Protein AF-A0A953G210-F1 (afdb_monomer_lite)

Foldseek 3Di:
DKKWKDFPPDPDIDIDDDPDLEDEDDDAPTDIDIDDDDDDHRDYDYDNPCQPPPQARLDDLVVFVVQVVVLQVVQPDDDPVCVLVPVVSCPDPPAQANVQVVQAAADSNDKFQDDPDPPLPQRHWDADPLSWTWGWMWGHDDQWATFIKTWGGSPPHIHIDGQPWQGQDQPVRRYTPRPPPVSSLVSCCVRVVVQCPPPDSVPDRCNPSGHRPSVRSSVSVVVVSD

Radius of gyration: 23.27 Å; chains: 1; bounding box: 40×36×81 Å

pLDDT: mean 74.54, std 19.15, range [32.44, 95.94]

Structure (mmCIF, N/CA/C/O backbone):
data_AF-A0A953G210-F1
#
_entry.id   AF-A0A953G210-F1
#
loop_
_atom_site.group_PDB
_atom_site.id
_atom_site.type_symbol
_atom_site.label_atom_id
_atom_site.label_alt_id
_atom_site.label_comp_id
_atom_site.label_asym_id
_atom_site.label_entity_id
_atom_site.label_seq_id
_atom_site.pdbx_PDB_ins_code
_atom_site.Cartn_x
_atom_site.Cartn_y
_atom_site.Cartn_z
_atom_site.occupancy
_atom_site.B_iso_or_equiv
_atom_site.auth_seq_id
_atom_site.auth_comp_id
_atom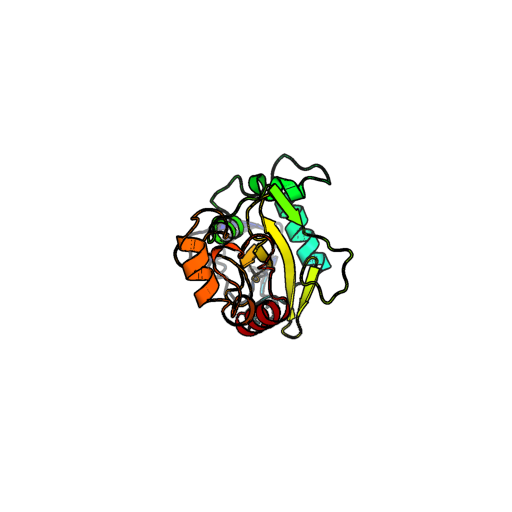_site.auth_asym_id
_atom_site.auth_atom_id
_atom_site.pdbx_PDB_model_num
ATOM 1 N N . MET A 1 1 ? -13.131 1.866 48.397 1.00 65.00 1 MET A N 1
ATOM 2 C CA . MET A 1 1 ? -12.740 0.435 48.369 1.00 65.00 1 MET A CA 1
ATOM 3 C C . MET A 1 1 ? -11.597 0.255 47.377 1.00 65.00 1 MET A C 1
ATOM 5 O O . MET A 1 1 ? -11.614 0.934 46.358 1.00 65.00 1 MET A O 1
ATOM 9 N N . ARG A 1 2 ? -10.594 -0.587 47.655 1.00 54.66 2 ARG A N 1
ATOM 10 C CA . ARG A 1 2 ? -9.432 -0.763 46.766 1.00 54.66 2 ARG A CA 1
ATOM 11 C C . ARG A 1 2 ? -9.421 -2.175 46.193 1.00 54.66 2 ARG A C 1
ATOM 13 O O . ARG A 1 2 ? -9.486 -3.137 46.949 1.00 54.66 2 ARG A O 1
ATOM 20 N N . VAL A 1 3 ? -9.349 -2.282 44.872 1.00 64.06 3 VAL A N 1
ATOM 21 C CA . VAL A 1 3 ? -9.458 -3.553 44.150 1.00 64.06 3 VAL A CA 1
ATOM 22 C C . VAL A 1 3 ? -8.180 -3.823 43.374 1.00 64.06 3 VAL A C 1
ATOM 24 O O . VAL A 1 3 ? -7.682 -2.936 42.679 1.00 64.06 3 VAL A O 1
ATOM 27 N N . GLN A 1 4 ? -7.654 -5.044 43.485 1.00 64.69 4 GLN A N 1
ATOM 28 C CA . GLN A 1 4 ? -6.559 -5.501 42.637 1.00 64.69 4 GLN A CA 1
ATOM 29 C C . GLN A 1 4 ? -7.127 -6.127 41.364 1.00 64.69 4 GLN A C 1
ATOM 31 O O . GLN A 1 4 ? -7.948 -7.040 41.430 1.00 64.69 4 GLN A O 1
ATOM 36 N N . VAL A 1 5 ? -6.670 -5.649 40.211 1.00 66.00 5 VAL A N 1
ATOM 37 C CA . VAL A 1 5 ? -7.022 -6.204 38.904 1.00 66.00 5 VAL A CA 1
ATOM 38 C C . VAL A 1 5 ? -5.843 -7.012 38.386 1.00 66.00 5 VAL A C 1
ATOM 40 O O . VAL A 1 5 ? -4.721 -6.502 38.284 1.00 66.00 5 VAL A O 1
ATOM 43 N N . VAL A 1 6 ? -6.112 -8.273 38.054 1.00 62.50 6 VAL A N 1
ATOM 44 C CA . VAL A 1 6 ? -5.147 -9.192 37.448 1.00 62.50 6 VAL A CA 1
ATOM 45 C C . VAL A 1 6 ? -5.643 -9.562 36.057 1.00 62.50 6 VAL A C 1
ATOM 47 O O . VAL A 1 6 ? -6.765 -10.043 35.900 1.00 62.50 6 VAL A O 1
ATOM 50 N N . ILE A 1 7 ? -4.803 -9.337 35.048 1.00 59.78 7 ILE A N 1
ATOM 51 C CA . ILE A 1 7 ? -5.081 -9.748 33.670 1.00 59.78 7 ILE A CA 1
ATOM 52 C C . ILE A 1 7 ? -4.468 -11.140 33.470 1.00 59.78 7 ILE A C 1
ATOM 54 O O . ILE A 1 7 ? -3.250 -11.275 33.616 1.00 59.78 7 ILE A O 1
ATOM 58 N N . PRO A 1 8 ? -5.254 -12.178 33.130 1.00 52.38 8 PRO A N 1
ATOM 59 C CA . PRO A 1 8 ? -4.711 -13.511 32.885 1.00 52.38 8 PRO A CA 1
ATOM 60 C C . PRO A 1 8 ? -3.632 -13.491 31.796 1.00 52.38 8 PRO A C 1
ATOM 62 O O . PRO A 1 8 ? -3.821 -12.893 30.737 1.00 52.38 8 PRO A O 1
ATOM 65 N N . GLY A 1 9 ? -2.492 -14.135 32.062 1.00 60.28 9 GLY A N 1
ATOM 66 C CA . GLY A 1 9 ? -1.346 -14.163 31.144 1.00 60.28 9 GLY A CA 1
ATOM 67 C C . GLY A 1 9 ? -0.486 -12.892 31.145 1.00 60.28 9 GLY A C 1
ATOM 68 O O . GLY A 1 9 ? 0.406 -12.770 30.311 1.00 60.28 9 GLY A O 1
ATOM 69 N N . SER A 1 10 ? -0.731 -11.950 32.063 1.00 59.75 10 SER A N 1
ATOM 70 C CA . SER A 1 10 ? 0.112 -10.773 32.266 1.00 59.75 10 SER A CA 1
ATOM 71 C C . SER A 1 10 ? 0.682 -10.735 33.681 1.00 59.75 10 SER A C 1
ATOM 73 O O . SER A 1 10 ? -0.041 -10.931 34.655 1.00 59.75 10 SER A O 1
ATOM 75 N N . ASP A 1 11 ? 1.957 -10.362 33.803 1.00 63.75 11 ASP A N 1
ATOM 76 C CA . ASP A 1 11 ? 2.585 -10.066 35.100 1.00 63.75 11 ASP A CA 1
ATOM 77 C C . ASP A 1 11 ? 2.165 -8.694 35.658 1.00 63.75 11 ASP A C 1
ATOM 79 O O . ASP A 1 11 ? 2.551 -8.301 36.763 1.00 63.75 11 ASP A O 1
ATOM 83 N N . LYS A 1 12 ? 1.368 -7.931 34.899 1.00 52.56 12 LYS A N 1
ATOM 84 C CA . LYS A 1 12 ? 0.886 -6.613 35.305 1.00 52.56 12 LYS A CA 1
ATOM 85 C C . LYS A 1 12 ? -0.272 -6.757 36.289 1.00 52.56 12 LYS A C 1
ATOM 87 O O . LYS A 1 12 ? -1.318 -7.317 35.968 1.00 52.56 12 LYS A O 1
ATOM 92 N N . LYS A 1 13 ? -0.095 -6.174 37.475 1.00 62.69 13 LYS A N 1
ATOM 93 C CA . LYS A 1 13 ? -1.143 -6.004 38.488 1.00 62.69 13 LYS A CA 1
ATOM 94 C C . LYS A 1 13 ? -1.448 -4.518 38.632 1.00 62.69 13 LYS A C 1
ATOM 96 O O . LYS A 1 13 ? -0.528 -3.718 38.794 1.00 62.69 13 LYS A O 1
ATOM 101 N N . GLY A 1 14 ? -2.725 -4.159 38.562 1.00 63.25 14 GLY A N 1
ATOM 102 C CA . GLY A 1 14 ? -3.200 -2.790 38.756 1.00 63.25 14 GLY A CA 1
ATOM 103 C C . GLY A 1 14 ? -4.026 -2.670 40.030 1.00 63.25 14 GLY A C 1
ATOM 104 O O . GLY A 1 14 ? -4.664 -3.635 40.446 1.00 63.25 14 GLY A O 1
ATOM 105 N N . TRP A 1 15 ? -4.026 -1.488 40.641 1.00 60.06 15 TRP A N 1
ATOM 106 C CA . TRP A 1 15 ? -4.941 -1.157 41.732 1.00 60.06 15 TRP A CA 1
ATOM 107 C C . TRP A 1 15 ? -5.924 -0.097 41.257 1.00 60.06 15 TRP A C 1
ATOM 109 O O . TRP A 1 15 ? -5.504 0.898 40.669 1.00 60.06 15 TRP A O 1
ATOM 119 N N . ILE A 1 16 ? -7.208 -0.299 41.541 1.00 66.94 16 ILE A N 1
ATOM 120 C CA . ILE A 1 16 ? -8.269 0.668 41.252 1.00 66.94 16 ILE A CA 1
ATOM 121 C C . ILE A 1 16 ? -8.934 1.057 42.570 1.00 66.94 16 ILE A C 1
ATOM 123 O O . ILE A 1 16 ? -9.246 0.199 43.400 1.00 66.94 16 ILE A O 1
ATOM 127 N N . GLU A 1 17 ? -9.134 2.356 42.771 1.00 61.72 17 GLU A N 1
ATOM 128 C CA . GLU A 1 17 ? -9.962 2.874 43.857 1.00 61.72 17 GLU A CA 1
ATOM 129 C C . GLU A 1 17 ? -11.395 3.061 43.366 1.00 61.72 17 GLU A C 1
ATOM 131 O O . GLU A 1 17 ? -11.646 3.721 42.360 1.00 61.72 17 GLU A O 1
ATOM 136 N N . LEU A 1 18 ? -12.337 2.456 44.085 1.00 62.03 18 LEU A N 1
ATOM 137 C CA . LEU A 1 18 ? -13.761 2.548 43.805 1.00 62.03 18 LEU A CA 1
ATOM 138 C C . LEU A 1 18 ? -14.439 3.495 44.785 1.00 62.03 18 LEU A C 1
ATOM 140 O O . LEU A 1 18 ? -14.268 3.377 46.006 1.00 62.03 18 LEU A O 1
ATOM 144 N N . ALA A 1 19 ? -15.261 4.378 44.218 1.00 59.28 19 ALA A N 1
ATOM 145 C CA . ALA A 1 19 ? -16.132 5.302 44.936 1.00 59.28 19 ALA A CA 1
ATOM 146 C C . ALA A 1 19 ? -17.435 4.645 45.449 1.00 59.28 19 ALA A C 1
ATOM 148 O O . ALA A 1 19 ? -18.232 5.310 46.101 1.00 59.28 19 ALA A O 1
ATOM 149 N N . GLY A 1 20 ? -17.663 3.353 45.174 1.00 68.00 20 GLY A N 1
ATOM 150 C CA . GLY A 1 20 ? -18.842 2.599 45.618 1.00 68.00 20 GLY A CA 1
ATOM 151 C C . GLY A 1 20 ? -18.676 1.077 45.465 1.00 68.00 20 GLY A C 1
ATOM 152 O O . GLY A 1 20 ? -17.632 0.632 44.985 1.00 68.00 20 GLY A O 1
ATOM 153 N N . PRO A 1 21 ? -19.689 0.267 45.836 1.00 64.81 21 PRO A N 1
ATOM 154 C CA . PRO A 1 21 ? -19.609 -1.202 45.895 1.00 64.81 21 PRO A CA 1
ATOM 155 C C . PRO A 1 21 ? -19.838 -1.885 44.534 1.00 64.81 21 PRO A C 1
ATOM 157 O O . PRO A 1 21 ? -20.221 -3.053 44.468 1.00 64.81 21 PRO A O 1
ATOM 160 N N . ARG A 1 22 ? -19.670 -1.143 43.433 1.00 56.03 22 ARG A N 1
ATOM 161 C CA . ARG A 1 22 ? -19.895 -1.630 42.071 1.00 56.03 22 ARG A CA 1
ATOM 162 C C . ARG A 1 22 ? -18.655 -1.426 41.223 1.00 56.03 22 ARG A C 1
ATOM 164 O O . ARG A 1 22 ? -18.140 -0.314 41.125 1.00 56.03 22 ARG A O 1
ATOM 171 N N . LEU A 1 23 ? -18.239 -2.504 40.573 1.00 60.81 23 LEU A N 1
ATOM 172 C CA . LEU A 1 23 ? -17.205 -2.510 39.550 1.00 60.81 23 LEU A CA 1
ATOM 173 C C . LEU A 1 23 ? -17.819 -3.064 38.263 1.00 60.81 23 LEU A C 1
ATOM 175 O O . LEU A 1 23 ? -18.248 -4.218 38.232 1.00 60.81 23 LEU A O 1
ATOM 179 N N . ILE A 1 24 ? -17.851 -2.244 37.213 1.00 57.19 24 ILE A N 1
ATOM 180 C CA . ILE A 1 24 ? -18.189 -2.689 35.858 1.00 57.19 24 ILE A CA 1
ATOM 181 C C . ILE A 1 24 ? -16.868 -2.929 35.137 1.00 57.19 24 ILE A C 1
ATOM 183 O O . ILE A 1 24 ? -16.042 -2.023 35.032 1.00 57.19 24 ILE A O 1
ATOM 187 N N . VAL A 1 25 ? -16.660 -4.159 34.678 1.00 57.72 25 VAL A N 1
ATOM 188 C CA . VAL A 1 25 ? -15.475 -4.538 33.907 1.00 57.72 25 VAL A CA 1
ATOM 189 C C . VAL A 1 25 ? -15.899 -4.766 32.462 1.00 57.72 25 VAL A C 1
ATOM 191 O O . VAL A 1 25 ? -16.660 -5.689 32.178 1.00 57.72 25 VAL A O 1
ATOM 194 N N . GLU A 1 26 ? -15.400 -3.924 31.561 1.00 47.97 26 GLU A N 1
ATOM 195 C CA . GLU A 1 26 ? -15.630 -4.016 30.118 1.00 47.97 26 GLU A CA 1
ATOM 196 C C . GLU A 1 26 ? -14.388 -4.621 29.449 1.00 47.97 26 GLU A C 1
ATOM 198 O O . GLU A 1 26 ? -13.283 -4.092 29.573 1.00 47.97 26 GLU A O 1
ATOM 203 N N . GLY A 1 27 ? -14.533 -5.760 28.767 1.00 44.75 27 GLY A N 1
ATOM 204 C CA . GLY A 1 27 ? -13.405 -6.431 28.119 1.00 44.75 27 GLY A CA 1
ATOM 205 C C . GLY A 1 27 ? -13.841 -7.487 27.108 1.00 44.75 27 GLY A C 1
ATOM 206 O O . GLY A 1 27 ? -14.780 -8.239 27.355 1.00 44.75 27 GLY A O 1
ATOM 207 N N . GLY A 1 28 ? -13.141 -7.550 25.970 1.00 39.78 28 GLY A N 1
ATOM 208 C CA . GLY A 1 28 ? -13.429 -8.431 24.830 1.00 39.78 28 GLY A CA 1
ATOM 209 C C . GLY A 1 28 ? -13.155 -9.918 25.083 1.00 39.78 28 GLY A C 1
ATOM 210 O O . GLY A 1 28 ? -12.315 -10.516 24.417 1.00 39.78 28 GLY A O 1
ATOM 211 N N . GLY A 1 29 ? -13.849 -10.522 26.049 1.00 44.09 29 GLY A N 1
ATOM 212 C CA . GLY A 1 29 ? -13.823 -11.967 26.303 1.00 44.09 29 GLY A CA 1
ATOM 213 C C . GLY A 1 29 ? -12.713 -12.467 27.236 1.00 44.09 29 GLY A C 1
ATOM 214 O O . GLY A 1 29 ? -12.550 -13.676 27.386 1.00 44.09 29 GLY A O 1
ATOM 215 N N . ARG A 1 30 ? -11.951 -11.584 27.897 1.00 46.53 30 ARG A N 1
ATOM 216 C CA . ARG A 1 30 ? -10.976 -11.996 28.926 1.00 46.53 30 ARG A CA 1
ATOM 217 C C . ARG A 1 30 ? -11.637 -12.016 30.304 1.00 46.53 30 ARG A C 1
ATOM 219 O O . ARG A 1 30 ? -12.216 -11.020 30.726 1.00 46.53 30 ARG A O 1
ATOM 226 N N . GLN A 1 31 ? -11.525 -13.143 31.010 1.00 50.97 31 GLN A N 1
ATOM 227 C CA . GLN A 1 31 ? -11.937 -13.250 32.411 1.00 50.97 31 GLN A CA 1
ATOM 228 C C . GLN A 1 31 ? -11.084 -12.306 33.265 1.00 50.97 31 GLN A C 1
ATOM 230 O O . GLN A 1 31 ? -9.858 -12.367 33.222 1.00 50.97 31 GLN A O 1
ATOM 235 N N . VAL A 1 32 ? -11.721 -11.434 34.041 1.00 53.53 32 VAL A N 1
ATOM 236 C CA . VAL A 1 32 ? -11.041 -10.611 35.045 1.00 53.53 32 VAL A CA 1
ATOM 237 C C . VAL A 1 32 ? -11.343 -11.204 36.408 1.00 53.53 32 VAL A C 1
ATOM 239 O O . VAL A 1 32 ? -12.500 -11.280 36.814 1.00 53.53 32 VAL A O 1
ATOM 242 N N . THR A 1 33 ? -10.298 -11.630 37.111 1.00 54.56 33 THR A N 1
ATOM 243 C CA . THR A 1 33 ? -10.427 -12.098 38.490 1.00 54.56 33 THR A CA 1
ATOM 244 C C . THR A 1 33 ? -10.289 -10.901 39.415 1.00 54.56 33 THR A C 1
ATOM 246 O O . THR A 1 33 ? -9.277 -10.199 39.390 1.00 54.56 33 THR A O 1
ATOM 249 N N . VAL A 1 34 ? -11.317 -10.670 40.225 1.00 56.53 34 VAL A N 1
ATOM 250 C CA . VAL A 1 34 ? -11.355 -9.606 41.224 1.00 56.53 34 VAL A CA 1
ATOM 251 C C . VAL A 1 34 ? -11.166 -10.239 42.597 1.00 56.53 34 VAL A C 1
ATOM 253 O O . VAL A 1 34 ? -11.946 -11.103 42.984 1.00 56.53 34 VAL A O 1
ATOM 256 N N . SER A 1 35 ? -10.130 -9.832 43.327 1.00 55.12 35 SER A N 1
ATOM 257 C CA . SER A 1 35 ? -9.933 -10.216 44.729 1.00 55.12 35 SER A CA 1
ATOM 258 C C . SER A 1 35 ? -10.151 -9.000 45.626 1.00 55.12 35 SER A C 1
ATOM 260 O O . SER A 1 35 ? -9.498 -7.969 45.438 1.00 55.12 35 SER A O 1
ATOM 262 N N . GLU A 1 36 ? -11.078 -9.112 46.575 1.00 59.62 36 GLU A N 1
ATOM 263 C CA . GLU A 1 36 ? -11.413 -8.046 47.520 1.00 59.62 36 GLU A CA 1
ATOM 264 C C . GLU A 1 36 ? -10.405 -7.904 48.663 1.00 59.62 36 GLU A C 1
ATOM 266 O O . GLU A 1 36 ? -9.741 -8.858 49.067 1.00 59.62 36 GLU A O 1
ATOM 271 N N . HIS A 1 37 ? -10.363 -6.698 49.231 1.00 51.50 37 HIS A N 1
ATOM 272 C CA . HIS A 1 37 ? -9.793 -6.414 50.544 1.00 51.50 37 HIS A CA 1
ATOM 273 C C . HIS A 1 37 ? -10.807 -5.541 51.314 1.00 51.50 37 HIS A C 1
ATOM 275 O O . HIS A 1 37 ? -10.794 -4.315 51.184 1.00 51.50 37 HIS A O 1
ATOM 281 N N . GLY A 1 38 ? -11.728 -6.163 52.062 1.00 57.28 38 GLY A N 1
ATOM 282 C CA . GLY A 1 38 ? -12.755 -5.473 52.860 1.00 57.28 38 GLY A CA 1
ATOM 283 C C . GLY A 1 38 ? -13.882 -6.394 53.355 1.00 57.28 38 GLY A C 1
ATOM 284 O O . GLY A 1 38 ? -14.005 -7.513 52.870 1.00 57.28 38 GLY A O 1
ATOM 285 N N . ASP A 1 39 ? -14.676 -5.914 54.322 1.00 58.12 39 ASP A N 1
ATOM 286 C CA . ASP A 1 39 ? -15.770 -6.661 54.979 1.00 58.12 39 ASP A CA 1
ATOM 287 C C . ASP A 1 39 ? -17.128 -6.581 54.240 1.00 58.12 39 ASP A C 1
ATOM 289 O O . ASP A 1 39 ? -18.084 -7.253 54.628 1.00 58.12 39 ASP A O 1
ATOM 293 N N . GLU A 1 40 ? -17.245 -5.766 53.184 1.00 53.91 40 GLU A N 1
ATOM 294 C CA . GLU A 1 40 ? -18.478 -5.618 52.394 1.00 53.91 40 GLU A CA 1
ATOM 295 C C . GLU A 1 40 ? -18.370 -6.355 51.050 1.00 53.91 40 GLU A C 1
ATOM 297 O O . GLU A 1 40 ? -17.358 -6.185 50.379 1.00 53.91 40 GLU A O 1
ATOM 302 N N . PRO A 1 41 ? -19.398 -7.113 50.615 1.00 56.00 41 PRO A N 1
ATOM 303 C CA . PRO A 1 41 ? -19.352 -7.862 49.361 1.00 56.00 41 PRO A CA 1
ATOM 304 C C . PRO A 1 41 ? -19.498 -6.956 48.124 1.00 56.00 41 PRO A C 1
ATOM 306 O O . PRO A 1 41 ? -20.530 -6.307 47.927 1.00 56.00 41 PRO A O 1
ATOM 309 N N . LEU A 1 42 ? -18.500 -6.970 47.240 1.00 58.12 42 LEU A N 1
ATOM 310 C CA . LEU A 1 42 ? -18.523 -6.315 45.930 1.00 58.12 42 LEU A CA 1
ATOM 311 C C . LEU A 1 42 ? -19.522 -6.977 44.989 1.00 58.12 42 LEU A C 1
ATOM 313 O O . LEU A 1 42 ? -19.468 -8.177 44.712 1.00 58.12 42 LEU A O 1
ATOM 317 N N . GLN A 1 43 ? -20.377 -6.155 44.386 1.00 54.81 43 GLN A N 1
ATOM 318 C CA . GLN A 1 43 ? -21.165 -6.575 43.237 1.00 54.81 43 GLN A CA 1
ATOM 319 C C . GLN A 1 43 ? -20.325 -6.389 41.969 1.00 54.81 43 GLN A C 1
ATOM 321 O O . GLN A 1 43 ? -20.130 -5.266 41.495 1.00 54.81 43 GLN A O 1
ATOM 326 N N . VAL A 1 44 ? -19.814 -7.499 41.430 1.00 55.78 44 VAL A N 1
ATOM 327 C CA . VAL A 1 44 ? -19.128 -7.533 40.132 1.00 55.78 44 VAL A CA 1
ATOM 328 C C . VAL A 1 44 ? -20.150 -7.865 39.053 1.00 55.78 44 VAL A C 1
ATOM 330 O O . VAL A 1 44 ? -20.670 -8.978 39.004 1.00 55.78 44 VAL A O 1
ATOM 333 N N . GLU A 1 45 ? -20.431 -6.907 38.175 1.00 49.19 45 GLU A N 1
ATOM 334 C CA . GLU A 1 45 ? -21.247 -7.139 36.984 1.00 49.19 45 GLU A CA 1
ATOM 335 C C . GLU A 1 45 ? -20.299 -7.281 35.791 1.00 49.19 45 GLU A C 1
ATOM 337 O O . GLU A 1 45 ? -19.654 -6.322 35.361 1.00 49.19 45 GLU A O 1
ATOM 342 N N . THR A 1 46 ? -20.163 -8.504 35.278 1.00 47.38 46 THR A N 1
ATOM 343 C CA . THR A 1 46 ? -19.402 -8.752 34.052 1.00 47.38 46 THR A CA 1
ATOM 344 C C . THR A 1 46 ? -20.331 -8.532 32.870 1.00 47.38 46 THR A C 1
ATOM 346 O O . THR A 1 46 ? -21.254 -9.315 32.648 1.00 47.38 46 THR A O 1
ATOM 349 N N . ARG A 1 47 ? -20.102 -7.468 32.099 1.00 43.38 47 ARG A N 1
ATOM 350 C CA . ARG A 1 47 ? -20.783 -7.296 30.817 1.00 43.38 47 ARG A CA 1
ATOM 351 C C . ARG A 1 47 ? -19.897 -7.866 29.730 1.00 43.38 47 ARG A C 1
ATOM 353 O O . ARG A 1 47 ? -18.842 -7.317 29.424 1.00 43.38 47 ARG A O 1
ATOM 360 N N . ALA A 1 48 ? -20.336 -8.981 29.156 1.00 36.50 48 ALA A N 1
ATOM 361 C CA . ALA A 1 48 ? -19.791 -9.438 27.894 1.00 36.50 48 ALA A CA 1
ATOM 362 C C . ALA A 1 48 ? -20.164 -8.390 26.841 1.00 36.50 48 ALA A C 1
ATOM 364 O O . ALA A 1 48 ? -21.308 -8.316 26.400 1.00 36.50 48 ALA A O 1
ATOM 365 N N . ILE A 1 49 ? -19.207 -7.541 26.479 1.00 37.72 49 ILE A N 1
ATOM 366 C CA . ILE A 1 49 ? -19.294 -6.836 25.210 1.00 37.72 49 ILE A CA 1
ATOM 367 C C . ILE A 1 49 ? -18.959 -7.905 24.179 1.00 37.72 49 ILE A C 1
ATOM 369 O O . ILE A 1 49 ? -17.812 -8.353 24.103 1.00 37.72 49 ILE A O 1
ATOM 373 N N . GLU A 1 50 ? -19.962 -8.354 23.427 1.00 32.44 50 GLU A N 1
ATOM 374 C CA . GLU A 1 50 ? -19.713 -9.023 22.156 1.00 32.44 50 GLU A CA 1
ATOM 375 C C . GLU A 1 50 ? -19.033 -7.999 21.247 1.00 32.44 50 GLU A C 1
ATOM 377 O O . GLU A 1 50 ? -19.668 -7.273 20.489 1.00 32.44 50 GLU A O 1
ATOM 382 N N . VAL A 1 51 ? -17.712 -7.885 21.379 1.00 38.25 51 VAL A N 1
ATOM 383 C CA . VAL A 1 51 ? -16.886 -7.347 20.311 1.00 38.25 51 VAL A CA 1
ATOM 384 C C . VAL A 1 51 ? -16.980 -8.412 19.228 1.00 38.25 51 VAL A C 1
ATOM 386 O O . VAL A 1 51 ? -16.601 -9.552 19.511 1.00 38.25 51 VAL A O 1
ATOM 389 N N . PRO A 1 52 ? -17.537 -8.114 18.043 1.00 37.38 52 PRO A N 1
ATOM 390 C CA . PRO A 1 52 ? -17.589 -9.084 16.968 1.00 37.38 52 PRO A CA 1
ATOM 391 C C . PRO A 1 52 ? -16.151 -9.494 16.662 1.00 37.38 52 PRO A C 1
ATOM 393 O O . PRO A 1 52 ? -15.401 -8.750 16.036 1.00 37.38 52 PRO A O 1
ATOM 396 N N . HIS A 1 53 ? -15.754 -10.669 17.145 1.00 35.31 53 HIS A N 1
ATOM 397 C CA . HIS A 1 53 ? -14.493 -11.312 16.804 1.00 35.31 53 HIS A CA 1
ATOM 398 C C . HIS A 1 53 ? -14.637 -11.912 15.402 1.00 35.31 53 HIS A C 1
ATOM 400 O O . HIS A 1 53 ? -14.561 -13.120 15.206 1.00 35.31 53 HIS A O 1
ATOM 406 N N . GLY A 1 54 ? -14.905 -11.056 14.415 1.00 45.91 54 GLY A N 1
ATOM 407 C CA . GLY A 1 54 ? -14.334 -11.270 13.096 1.00 45.91 54 GLY A CA 1
ATOM 408 C C . GLY A 1 54 ? -12.842 -10.930 13.189 1.00 45.91 54 GLY A C 1
ATOM 409 O O . GLY A 1 54 ? -12.476 -10.079 14.000 1.00 45.91 54 GLY A O 1
ATOM 410 N N . PRO A 1 55 ? -11.960 -11.560 12.397 1.00 50.25 55 PRO A N 1
ATOM 411 C CA . PRO A 1 55 ? -10.513 -11.322 12.461 1.00 50.25 55 PRO A CA 1
ATOM 412 C C . PRO A 1 55 ? -10.093 -9.863 12.195 1.00 50.25 55 PRO A C 1
ATOM 414 O O . PRO A 1 55 ? -8.925 -9.530 12.371 1.00 50.25 55 PRO A O 1
ATOM 417 N N . PHE A 1 56 ? -11.031 -8.991 11.813 1.00 57.62 56 PHE A N 1
ATOM 418 C CA . PHE A 1 56 ? -10.848 -7.562 11.604 1.00 57.62 56 PHE A CA 1
ATOM 419 C C . PHE A 1 56 ? -12.097 -6.851 12.121 1.00 57.62 56 PHE A C 1
ATOM 421 O O . PHE A 1 56 ? -13.217 -7.230 11.761 1.00 57.62 56 PHE A O 1
ATOM 428 N N . SER A 1 57 ? -11.942 -5.838 12.976 1.00 54.16 57 SER A N 1
ATOM 429 C CA . SER A 1 57 ? -13.106 -5.057 13.379 1.00 54.16 57 SER A CA 1
ATOM 430 C C . SER A 1 57 ? -13.610 -4.295 12.154 1.00 54.16 57 SER A C 1
ATOM 432 O O . SER A 1 57 ? -12.861 -3.593 11.474 1.00 54.16 57 SER A O 1
ATOM 434 N N . THR A 1 58 ? -14.894 -4.455 11.841 1.00 66.44 58 THR A N 1
ATOM 435 C CA . THR A 1 58 ? -15.591 -3.724 10.777 1.00 66.44 58 THR A CA 1
ATOM 436 C C . THR A 1 58 ? -15.814 -2.276 11.205 1.00 66.44 58 THR A C 1
ATOM 438 O O . THR A 1 58 ? -16.953 -1.810 11.291 1.00 66.44 58 THR A O 1
ATOM 441 N N . ILE A 1 59 ? -14.731 -1.591 11.567 1.00 79.62 59 ILE A N 1
ATOM 442 C CA . ILE A 1 59 ? -14.747 -0.182 11.91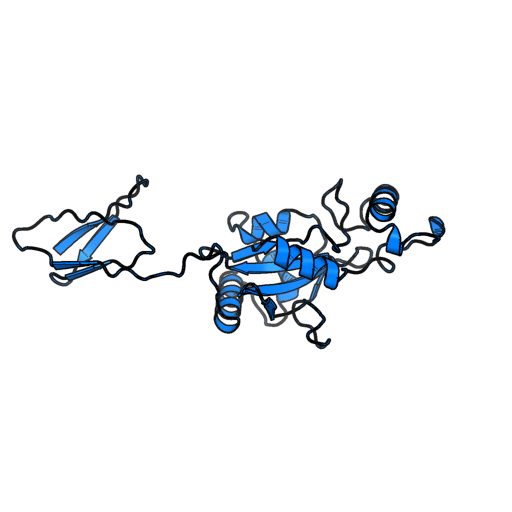4 1.00 79.62 59 ILE A CA 1
ATOM 443 C C . ILE A 1 59 ? -15.369 0.577 10.744 1.00 79.62 59 ILE A C 1
ATOM 445 O O . ILE A 1 59 ? -15.081 0.295 9.579 1.00 79.62 59 ILE A O 1
ATOM 449 N N . ASP A 1 60 ? -16.283 1.493 11.029 1.00 85.19 60 ASP A N 1
ATOM 450 C CA . ASP A 1 60 ? -16.834 2.329 9.974 1.00 85.19 60 ASP A CA 1
ATOM 451 C C . ASP A 1 60 ? -15.803 3.374 9.512 1.00 85.19 60 ASP A C 1
ATOM 453 O O . ASP A 1 60 ? -14.800 3.654 10.176 1.00 85.19 60 ASP A O 1
ATOM 457 N N . ILE A 1 61 ? -16.033 3.934 8.325 1.00 84.75 61 ILE A N 1
ATOM 458 C CA . ILE A 1 61 ? -15.143 4.941 7.739 1.00 84.75 61 ILE A CA 1
ATOM 459 C C . ILE A 1 61 ? -15.001 6.183 8.642 1.00 84.75 61 ILE A C 1
ATOM 461 O O . ILE A 1 61 ? -13.865 6.626 8.827 1.00 84.75 61 ILE A O 1
ATOM 465 N N . PRO A 1 62 ? -16.076 6.752 9.233 1.00 86.44 62 PRO A N 1
ATOM 466 C CA . PRO A 1 62 ? -15.949 7.882 10.153 1.00 86.44 62 PRO A CA 1
ATOM 467 C C . PRO A 1 62 ? -15.011 7.613 11.333 1.00 86.44 62 PRO A C 1
ATOM 469 O O . PRO A 1 62 ? -14.158 8.450 11.632 1.00 86.44 62 PRO A O 1
ATOM 472 N N . LYS A 1 63 ? -15.113 6.440 11.968 1.00 79.94 63 LYS A N 1
ATOM 473 C CA . LYS A 1 63 ? -14.264 6.071 13.100 1.00 79.94 63 LYS A CA 1
ATOM 474 C C . LYS A 1 63 ? -12.830 5.784 12.667 1.00 79.94 63 LYS A C 1
ATOM 476 O O . LYS A 1 63 ? -11.901 6.197 13.356 1.00 79.94 63 LYS A O 1
ATOM 481 N N . LEU A 1 64 ? -12.625 5.137 11.517 1.00 81.62 64 LEU A N 1
ATOM 482 C CA . LEU A 1 64 ? -11.283 4.963 10.955 1.00 81.62 64 LEU A CA 1
ATOM 483 C C . LEU A 1 64 ? -10.623 6.320 10.677 1.00 81.62 64 LEU A C 1
ATOM 485 O O . LEU A 1 64 ? -9.470 6.531 11.046 1.00 81.62 64 LEU A O 1
ATOM 489 N N . ARG A 1 65 ? -11.363 7.253 10.071 1.00 83.62 65 ARG A N 1
ATOM 490 C CA . ARG A 1 65 ? -10.904 8.624 9.829 1.00 83.62 65 ARG A CA 1
ATOM 491 C C . ARG A 1 65 ? -10.533 9.320 11.133 1.00 83.62 65 ARG A C 1
ATOM 493 O O . ARG A 1 65 ? -9.473 9.932 11.199 1.00 83.62 65 ARG A O 1
ATOM 500 N N . GLU A 1 66 ? -11.363 9.217 12.168 1.00 80.81 66 GLU A N 1
ATOM 501 C CA . GLU A 1 66 ? -11.048 9.767 13.490 1.00 80.81 66 GLU A CA 1
ATOM 502 C C . GLU A 1 66 ? -9.729 9.198 14.032 1.00 80.81 66 GLU A C 1
ATOM 504 O O . GLU A 1 66 ? -8.842 9.976 14.369 1.00 80.81 66 GLU A O 1
ATOM 509 N N . LEU A 1 67 ? -9.547 7.872 14.015 1.00 77.06 67 LEU A N 1
ATOM 510 C CA . LEU A 1 67 ? -8.315 7.229 14.487 1.00 77.06 67 LEU A CA 1
ATOM 511 C C . LEU A 1 67 ? -7.077 7.680 13.705 1.00 77.06 67 LEU A C 1
ATOM 513 O O . LEU A 1 67 ? -6.037 7.951 14.309 1.00 77.06 67 LEU A O 1
ATOM 517 N N . VAL A 1 68 ? -7.172 7.771 12.375 1.00 78.75 68 VAL A N 1
ATOM 518 C CA . VAL A 1 68 ? -6.078 8.271 11.528 1.00 78.75 68 VAL A CA 1
ATOM 519 C C . VAL A 1 68 ? -5.739 9.717 11.901 1.00 78.75 68 VAL A C 1
ATOM 521 O O . VAL A 1 68 ? -4.567 10.047 12.090 1.00 78.75 68 VAL A O 1
ATOM 524 N N . MET A 1 69 ? -6.751 10.567 12.092 1.00 77.19 69 MET A N 1
ATOM 525 C CA . MET A 1 69 ? -6.565 11.973 12.458 1.00 77.19 69 MET A CA 1
ATOM 526 C C . MET A 1 69 ? -6.032 12.160 13.885 1.00 77.19 69 MET A C 1
ATOM 528 O O . MET A 1 69 ? -5.203 13.038 14.113 1.00 77.19 69 MET A O 1
ATOM 532 N N . GLU A 1 70 ? -6.468 11.358 14.855 1.00 71.12 70 GLU A N 1
ATOM 533 C CA . GLU A 1 70 ? -5.949 11.368 16.229 1.00 71.12 70 GLU A CA 1
ATOM 534 C C . GLU A 1 70 ? -4.474 10.972 16.272 1.00 71.12 70 GLU A C 1
ATOM 536 O O . GLU A 1 70 ? -3.660 11.665 16.890 1.00 71.12 70 GLU A O 1
ATOM 541 N N . ASN A 1 71 ? -4.114 9.897 15.562 1.00 65.81 71 ASN A N 1
ATOM 542 C CA . ASN A 1 71 ? -2.726 9.458 15.455 1.00 65.81 71 ASN A CA 1
ATOM 543 C C . ASN A 1 71 ? -1.868 10.541 14.790 1.00 65.81 71 ASN A C 1
ATOM 545 O O . ASN A 1 71 ? -0.776 10.828 15.282 1.00 65.81 71 ASN A O 1
ATOM 549 N N . ALA A 1 72 ? -2.394 11.225 13.770 1.00 63.22 72 ALA A N 1
ATOM 550 C CA . ALA A 1 72 ? -1.705 12.349 13.145 1.00 63.22 72 ALA A CA 1
ATOM 551 C C . ALA A 1 72 ? -1.515 13.551 14.091 1.00 63.22 72 ALA A C 1
ATOM 553 O O . ALA A 1 72 ? -0.415 14.096 14.178 1.00 63.22 72 ALA A O 1
ATOM 554 N N . ARG A 1 73 ? -2.546 13.931 14.859 1.00 53.06 73 ARG A N 1
ATOM 555 C CA . ARG A 1 73 ? -2.505 15.053 15.823 1.00 53.06 73 ARG A CA 1
ATOM 556 C C . ARG A 1 73 ? -1.559 14.825 17.001 1.00 53.06 73 ARG A C 1
ATOM 558 O O . ARG A 1 73 ? -1.047 15.790 17.558 1.00 53.06 73 ARG A O 1
ATOM 565 N N . SER A 1 74 ? -1.362 13.571 17.409 1.00 51.06 74 SER A N 1
ATOM 566 C CA . SER A 1 74 ? -0.460 13.222 18.516 1.00 51.06 74 SER A CA 1
ATOM 567 C C . SER A 1 74 ? 1.024 13.432 18.177 1.00 51.06 74 SER A C 1
ATOM 569 O O . SER A 1 74 ? 1.853 13.559 19.079 1.00 51.06 74 SER A O 1
ATOM 571 N N . SER A 1 75 ? 1.357 13.543 16.886 1.00 50.25 75 SER A N 1
ATOM 572 C CA . SER A 1 75 ? 2.650 14.044 16.427 1.00 50.25 75 SER A CA 1
ATOM 573 C C . SER A 1 75 ? 2.622 15.579 16.466 1.00 50.25 75 SER A C 1
ATOM 575 O O . SER A 1 75 ? 1.731 16.208 15.904 1.00 50.25 75 SER A O 1
ATOM 577 N N . ALA A 1 76 ? 3.545 16.211 17.193 1.00 39.53 76 ALA A N 1
ATOM 578 C CA . ALA A 1 76 ? 3.471 17.621 17.606 1.00 39.53 76 ALA A CA 1
ATOM 579 C C . ALA A 1 76 ? 3.578 18.685 16.479 1.00 39.53 76 ALA A C 1
ATOM 581 O O . ALA A 1 76 ? 3.926 19.834 16.749 1.00 39.53 76 ALA A O 1
ATOM 582 N N . GLN A 1 77 ? 3.313 18.340 15.219 1.00 40.75 77 GLN A N 1
ATOM 583 C CA . GLN A 1 77 ? 3.424 19.223 14.059 1.00 40.75 77 GLN A CA 1
ATOM 584 C C . GLN A 1 77 ? 2.350 18.857 13.023 1.00 40.75 77 GLN A C 1
ATOM 586 O O . GLN A 1 77 ? 2.594 18.025 12.157 1.00 40.75 77 GLN A O 1
ATOM 591 N N . PHE A 1 78 ? 1.160 19.467 13.076 1.00 42.72 78 PHE A N 1
ATOM 592 C CA . PHE A 1 78 ? 0.167 19.273 12.010 1.00 42.72 78 PHE A CA 1
ATOM 593 C C . PHE A 1 78 ? -0.449 20.592 11.525 1.00 42.72 78 PHE A C 1
ATOM 595 O O . PHE A 1 78 ? -1.067 21.333 12.288 1.00 42.72 78 PHE A O 1
ATOM 602 N N . GLN A 1 79 ? -0.284 20.851 10.225 1.00 35.84 79 GLN A N 1
ATOM 603 C CA . GLN A 1 79 ? -1.037 21.809 9.406 1.00 35.84 79 GLN A CA 1
ATOM 604 C C . GLN A 1 79 ? -1.877 20.995 8.398 1.00 35.84 79 GLN A C 1
ATOM 606 O O . GLN A 1 79 ? -1.439 19.921 8.011 1.00 35.84 79 GLN A O 1
ATOM 611 N N . PRO A 1 80 ? -3.041 21.455 7.913 1.00 34.47 80 PRO A N 1
ATOM 612 C CA . PRO A 1 80 ? -3.926 20.659 7.043 1.00 34.47 80 PRO A CA 1
ATOM 613 C C . PRO A 1 80 ? -3.311 20.135 5.724 1.00 34.47 80 PRO A C 1
ATOM 615 O O . PRO A 1 80 ? -3.846 19.196 5.151 1.00 34.47 80 PRO A O 1
ATOM 618 N N . GLY A 1 81 ? -2.171 20.676 5.268 1.00 37.34 81 GLY A N 1
ATOM 619 C CA . GLY A 1 81 ? -1.367 20.134 4.154 1.00 37.34 81 GLY A CA 1
ATOM 620 C C . GLY A 1 81 ? -0.335 19.055 4.543 1.00 37.34 81 GLY A C 1
ATOM 621 O O . GLY A 1 81 ? 0.448 18.620 3.704 1.00 37.34 81 GLY A O 1
ATOM 622 N N . ALA A 1 82 ? -0.303 18.621 5.806 1.00 42.91 82 ALA A N 1
ATOM 623 C CA . ALA A 1 82 ? 0.733 17.770 6.408 1.00 42.91 82 ALA A CA 1
ATOM 624 C C . ALA A 1 82 ? 0.467 16.254 6.293 1.00 42.91 82 ALA A C 1
ATOM 626 O O . ALA A 1 82 ? 0.996 15.456 7.063 1.00 42.91 82 ALA A O 1
ATOM 627 N N . LEU A 1 83 ? -0.317 15.825 5.301 1.00 44.12 83 LEU A N 1
ATOM 628 C CA . LEU A 1 83 ? -0.261 14.434 4.840 1.00 44.12 83 LEU A CA 1
ATOM 629 C C . LEU A 1 83 ? 1.039 14.189 4.049 1.00 44.12 83 LEU A C 1
ATOM 631 O O . LEU A 1 83 ? 1.651 13.143 4.225 1.00 44.12 83 LEU A O 1
ATOM 635 N N . LEU A 1 84 ? 1.569 15.193 3.331 1.00 39.22 84 LEU A N 1
ATOM 636 C CA . LEU A 1 84 ? 2.911 15.152 2.712 1.00 39.22 84 LEU A CA 1
ATOM 637 C C . LEU A 1 84 ? 4.051 14.938 3.723 1.00 39.22 84 LEU A C 1
ATOM 639 O O . LEU A 1 84 ? 5.156 14.550 3.358 1.00 39.22 84 LEU A O 1
ATOM 643 N N . SER A 1 85 ? 3.786 15.130 5.015 1.00 43.31 85 SER A N 1
ATOM 644 C CA . SER A 1 85 ? 4.722 14.818 6.085 1.00 43.31 85 SER A CA 1
ATOM 645 C C . SER A 1 85 ? 4.386 13.497 6.788 1.00 43.31 85 SER A C 1
ATOM 647 O O . SER A 1 85 ? 4.727 13.325 7.956 1.00 43.31 85 SER A O 1
ATOM 649 N N . PHE A 1 86 ? 3.787 12.514 6.103 1.00 45.34 86 PHE A N 1
ATOM 650 C CA . PHE A 1 86 ? 3.708 11.138 6.627 1.00 45.34 86 PHE A CA 1
ATOM 651 C C . PHE A 1 86 ? 5.081 10.493 6.834 1.00 45.34 86 PHE A C 1
ATOM 653 O O . PHE A 1 86 ? 5.239 9.691 7.752 1.00 45.34 86 PHE A O 1
ATOM 660 N N . SER A 1 87 ? 6.102 10.964 6.112 1.00 39.34 87 SER A N 1
ATOM 661 C CA . SER A 1 87 ? 7.518 10.705 6.415 1.00 39.34 87 SER A CA 1
ATOM 662 C C . SER A 1 87 ? 7.939 11.152 7.823 1.00 39.34 87 SER A C 1
ATOM 664 O O . SER A 1 87 ? 8.868 10.593 8.401 1.00 39.34 87 SER A O 1
ATOM 666 N N . SER A 1 88 ? 7.227 12.121 8.406 1.00 40.84 88 SER A N 1
ATOM 667 C CA . SER A 1 88 ? 7.384 12.592 9.787 1.00 40.84 88 SER A CA 1
ATOM 668 C C . SER A 1 88 ? 6.306 12.081 10.756 1.00 40.84 88 SER A C 1
ATOM 670 O O . SER A 1 88 ? 6.444 12.294 11.956 1.00 40.84 88 SER A O 1
ATOM 672 N N . LEU A 1 89 ? 5.264 11.378 10.283 1.00 40.44 89 LEU A N 1
ATOM 673 C CA . LEU A 1 89 ? 4.117 10.925 11.097 1.00 40.44 89 LEU A CA 1
ATOM 674 C C . LEU A 1 89 ? 4.391 9.669 11.931 1.00 40.44 89 LEU A C 1
ATOM 676 O O . LEU A 1 89 ? 3.544 9.231 12.707 1.00 40.44 89 LEU A O 1
ATOM 680 N N . CYS A 1 90 ? 5.588 9.103 11.827 1.00 43.47 90 CYS A N 1
ATOM 681 C CA . CYS A 1 90 ? 6.069 8.068 12.732 1.00 43.47 90 CYS A CA 1
ATOM 682 C C . CYS A 1 90 ? 7.476 8.413 13.248 1.00 43.47 90 CYS A C 1
ATOM 684 O O . CYS A 1 90 ? 8.430 7.681 12.986 1.00 43.47 90 CYS A O 1
ATOM 686 N N . PRO A 1 91 ? 7.637 9.500 14.031 1.00 41.00 91 PRO A N 1
ATOM 687 C CA . PRO A 1 91 ? 8.923 9.806 14.660 1.00 41.00 91 PRO A CA 1
ATOM 688 C C . PRO A 1 91 ? 9.265 8.765 15.740 1.00 41.00 91 PRO A C 1
ATOM 690 O O . PRO A 1 91 ? 10.411 8.629 16.169 1.00 41.00 91 PRO A O 1
ATOM 693 N N . HIS A 1 92 ? 8.271 7.980 16.157 1.00 43.97 92 HIS A N 1
ATOM 694 C CA . HIS A 1 92 ? 8.444 6.834 17.018 1.00 43.97 92 HIS A CA 1
ATOM 695 C C . HIS A 1 92 ? 8.487 5.566 16.166 1.00 43.97 92 HIS A C 1
ATOM 697 O O . HIS A 1 92 ? 7.454 5.075 15.716 1.00 43.97 92 HIS A O 1
ATOM 703 N N . LYS A 1 93 ? 9.673 4.962 16.040 1.00 48.50 93 LYS A N 1
ATOM 704 C CA . LYS A 1 93 ? 9.874 3.579 15.556 1.00 48.50 93 LYS A CA 1
ATOM 705 C C . LYS A 1 93 ? 9.126 2.507 16.391 1.00 48.50 93 LYS A C 1
ATOM 707 O O . LYS A 1 93 ? 9.474 1.334 16.327 1.00 48.50 93 LYS A O 1
ATOM 712 N N . SER A 1 94 ? 8.160 2.890 17.229 1.00 53.59 94 SER A N 1
ATOM 713 C CA . SER A 1 94 ? 7.465 2.031 18.189 1.00 53.59 94 SER A CA 1
ATOM 714 C C . SER A 1 94 ? 6.002 1.746 17.842 1.00 53.59 94 SER A C 1
ATOM 716 O O . SER A 1 94 ? 5.424 0.856 18.465 1.00 53.59 94 SER A O 1
ATOM 718 N N . SER A 1 95 ? 5.385 2.448 16.881 1.00 74.50 95 SER A N 1
ATOM 719 C CA . SER A 1 95 ? 4.030 2.098 16.435 1.00 74.50 95 SER A CA 1
ATOM 720 C C . SER A 1 95 ? 4.085 0.981 15.389 1.00 74.50 95 SER A C 1
ATOM 722 O O . SER A 1 95 ? 5.003 0.913 14.572 1.00 74.50 95 SER A O 1
ATOM 724 N N . GLN A 1 96 ? 3.098 0.083 15.402 1.00 82.75 96 GLN A N 1
ATOM 725 C CA . GLN A 1 96 ? 3.036 -0.990 14.408 1.00 82.75 96 GLN A CA 1
ATOM 726 C C . GLN A 1 96 ? 2.852 -0.438 12.990 1.00 82.75 96 GLN A C 1
ATOM 728 O O . GLN A 1 96 ? 3.461 -0.957 12.064 1.00 82.75 96 GLN A O 1
ATOM 733 N N . LEU A 1 97 ? 2.084 0.645 12.843 1.00 83.00 97 LEU A N 1
ATOM 734 C CA . LEU A 1 97 ? 1.927 1.362 11.582 1.00 83.00 97 LEU A CA 1
ATOM 735 C C . LEU A 1 97 ? 3.281 1.804 11.002 1.00 83.00 97 LEU A C 1
ATOM 737 O O . LEU A 1 97 ? 3.530 1.579 9.824 1.00 83.00 97 LEU A O 1
ATOM 741 N N . ALA A 1 98 ? 4.177 2.362 11.826 1.00 78.62 98 ALA A N 1
ATOM 742 C CA . ALA A 1 98 ? 5.524 2.754 11.401 1.00 78.62 98 ALA A CA 1
ATOM 743 C C . ALA A 1 98 ? 6.342 1.562 10.893 1.00 78.62 98 ALA A C 1
ATOM 745 O O . ALA A 1 98 ? 7.030 1.653 9.879 1.00 78.62 98 ALA A O 1
ATOM 746 N N . LEU A 1 99 ? 6.276 0.446 11.627 1.00 83.56 99 LEU A N 1
ATOM 747 C CA . LEU A 1 99 ? 6.990 -0.781 11.281 1.00 83.56 99 LEU A CA 1
ATOM 748 C C . LEU A 1 99 ? 6.471 -1.374 9.970 1.00 83.56 99 LEU A C 1
ATOM 750 O O . LEU A 1 99 ? 7.270 -1.803 9.143 1.00 83.56 99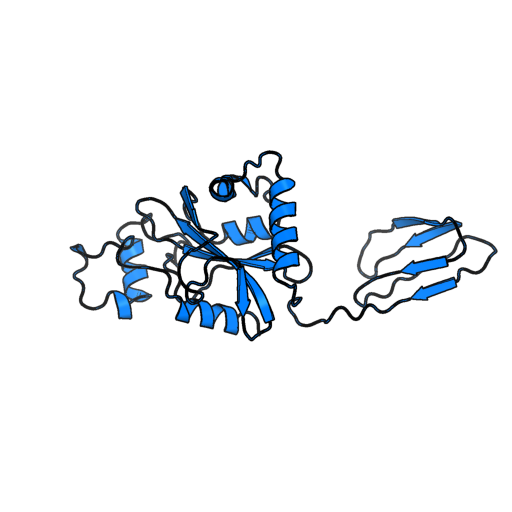 LEU A O 1
ATOM 754 N N . ASP A 1 100 ? 5.153 -1.373 9.777 1.00 89.38 100 ASP A N 1
ATOM 755 C CA . ASP A 1 100 ? 4.528 -1.865 8.554 1.00 89.38 100 ASP A CA 1
ATOM 756 C C . ASP A 1 100 ? 4.862 -0.957 7.353 1.00 89.38 100 ASP A C 1
ATOM 758 O O . ASP A 1 100 ? 5.185 -1.460 6.280 1.00 89.38 100 ASP A O 1
ATOM 762 N N . LEU A 1 101 ? 4.850 0.372 7.533 1.00 86.88 101 LEU A N 1
ATOM 763 C CA . LEU A 1 101 ? 5.250 1.335 6.496 1.00 86.88 101 LEU A CA 1
ATOM 764 C C . LEU A 1 101 ? 6.731 1.210 6.117 1.00 86.88 101 LEU A C 1
ATOM 766 O O . LEU A 1 101 ? 7.079 1.410 4.960 1.00 86.88 101 LEU A O 1
ATOM 770 N N . GLY A 1 102 ? 7.590 0.824 7.062 1.00 85.75 102 GLY A N 1
ATOM 771 C CA . GLY A 1 102 ? 9.006 0.546 6.816 1.00 85.75 102 GLY A CA 1
ATOM 772 C C . GLY A 1 102 ? 9.295 -0.822 6.187 1.00 85.75 102 GLY A C 1
ATOM 773 O O . GLY A 1 102 ? 10.463 -1.179 6.042 1.00 85.75 102 GLY A O 1
ATOM 774 N N . ALA A 1 103 ? 8.272 -1.617 5.849 1.00 89.19 103 ALA A N 1
ATOM 775 C CA . ALA A 1 103 ? 8.461 -2.928 5.225 1.00 89.19 103 ALA A CA 1
ATOM 776 C C . ALA A 1 103 ? 8.925 -2.844 3.759 1.00 89.19 103 ALA A C 1
ATOM 778 O O . ALA A 1 103 ? 9.479 -3.824 3.250 1.00 89.19 103 ALA A O 1
ATOM 779 N N . ILE A 1 104 ? 8.684 -1.703 3.105 1.00 89.00 104 ILE A N 1
ATOM 780 C CA . ILE A 1 104 ? 9.123 -1.381 1.746 1.00 89.00 104 ILE A CA 1
ATOM 781 C C . ILE A 1 104 ? 9.812 -0.012 1.777 1.00 89.00 104 ILE A C 1
ATOM 783 O O . ILE A 1 104 ? 9.319 0.915 2.411 1.00 89.00 104 ILE A O 1
ATOM 787 N N . GLU A 1 105 ? 10.952 0.116 1.106 1.00 90.19 105 GLU A N 1
ATOM 788 C CA . GLU A 1 105 ? 11.681 1.373 0.944 1.00 90.19 105 GLU A CA 1
ATOM 789 C C . GLU A 1 105 ? 11.129 2.170 -0.246 1.0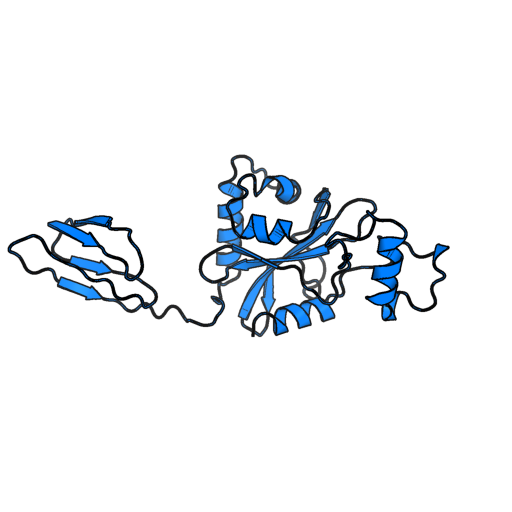0 90.19 105 GLU A C 1
ATOM 791 O O . GLU A 1 105 ? 11.167 1.726 -1.388 1.00 90.19 105 GLU A O 1
ATOM 796 N N . PHE A 1 106 ? 10.622 3.371 -0.004 1.00 85.75 106 PHE A N 1
ATOM 797 C CA . PHE A 1 106 ? 10.145 4.271 -1.054 1.00 85.75 106 PHE A CA 1
ATOM 798 C C . PHE A 1 106 ? 10.282 5.710 -0.580 1.00 85.75 106 PHE A C 1
ATOM 800 O O . PHE A 1 106 ? 10.333 5.981 0.624 1.00 85.75 106 PHE A O 1
ATOM 807 N N . ALA A 1 107 ? 10.358 6.641 -1.521 1.00 79.88 107 ALA A N 1
ATOM 808 C CA . ALA A 1 107 ? 10.317 8.049 -1.190 1.00 79.88 107 ALA A CA 1
ATOM 809 C C . ALA A 1 107 ? 8.893 8.493 -0.826 1.00 79.88 107 ALA A C 1
ATOM 811 O O . ALA A 1 107 ? 7.895 7.999 -1.344 1.00 79.88 107 ALA A O 1
ATOM 812 N N . HIS A 1 108 ? 8.807 9.471 0.068 1.00 73.50 108 HIS A N 1
ATOM 813 C CA . HIS A 1 108 ? 7.542 10.022 0.557 1.00 73.50 108 HIS A CA 1
ATOM 814 C C . HIS A 1 108 ? 7.286 11.440 0.023 1.00 73.50 108 HIS A C 1
ATOM 816 O O . HIS A 1 108 ? 6.551 12.201 0.647 1.00 73.50 108 HIS A O 1
ATOM 822 N N . GLU A 1 109 ? 7.957 11.828 -1.064 1.00 77.75 109 GLU A N 1
ATOM 823 C CA . GLU A 1 109 ? 7.918 13.197 -1.595 1.00 77.75 109 GLU A CA 1
ATOM 824 C C . GLU A 1 109 ? 6.536 13.544 -2.144 1.00 77.75 109 GLU A C 1
ATOM 826 O O . GLU A 1 109 ? 6.028 14.640 -1.915 1.00 77.75 109 GLU A O 1
ATOM 831 N N . ASN A 1 110 ? 5.902 12.569 -2.789 1.00 82.12 110 ASN A N 1
ATOM 832 C CA . ASN A 1 110 ? 4.532 12.634 -3.253 1.00 82.12 110 ASN A CA 1
ATOM 833 C C . ASN A 1 110 ? 3.705 11.665 -2.413 1.00 82.12 110 ASN A C 1
ATOM 835 O O . ASN A 1 110 ? 3.992 10.471 -2.398 1.00 82.12 110 ASN A O 1
ATOM 839 N N . LEU A 1 111 ? 2.674 12.161 -1.725 1.00 85.00 111 LEU A N 1
ATOM 840 C CA . LEU A 1 111 ? 1.668 11.335 -1.062 1.00 85.00 111 LEU A CA 1
ATOM 841 C C . LEU A 1 111 ? 0.275 11.806 -1.463 1.00 85.00 111 LEU A C 1
ATOM 843 O O . LEU A 1 111 ? -0.081 12.968 -1.275 1.00 85.00 111 LEU A O 1
ATOM 847 N N . ILE A 1 112 ? -0.532 10.864 -1.932 1.00 86.19 112 ILE A N 1
ATOM 848 C CA . ILE A 1 112 ? -1.919 11.068 -2.318 1.00 86.19 112 ILE A CA 1
ATOM 849 C C . ILE A 1 112 ? -2.776 10.186 -1.414 1.00 86.19 112 ILE A C 1
ATOM 851 O O . ILE A 1 112 ? -2.640 8.964 -1.408 1.00 86.19 112 ILE A O 1
ATOM 855 N N . THR A 1 113 ? -3.646 10.812 -0.626 1.00 84.19 113 THR A N 1
ATOM 856 C CA . THR A 1 113 ? -4.570 10.127 0.306 1.00 84.19 113 THR A CA 1
ATOM 857 C C . THR A 1 113 ? -6.029 10.463 0.040 1.00 84.19 113 THR A C 1
ATOM 859 O O . THR A 1 113 ? -6.927 9.910 0.664 1.00 84.19 113 THR A O 1
ATOM 862 N N . GLU A 1 114 ? -6.264 11.359 -0.909 1.00 83.12 114 GLU A N 1
ATOM 863 C CA . GLU A 1 114 ? -7.571 11.749 -1.396 1.00 83.12 114 GLU A CA 1
ATOM 864 C C . GLU A 1 114 ? -7.478 11.752 -2.916 1.00 83.12 114 GLU A C 1
ATOM 866 O O . GLU A 1 114 ? -6.454 12.141 -3.481 1.00 83.12 114 GLU A O 1
ATOM 871 N N . SER A 1 115 ? -8.520 11.272 -3.577 1.00 74.88 115 SER A N 1
ATOM 872 C CA . SER A 1 115 ? -8.598 11.290 -5.027 1.00 74.88 115 SER A CA 1
ATOM 873 C C . SER A 1 115 ? -9.929 11.887 -5.439 1.00 74.88 115 SER A C 1
ATOM 875 O O . SER A 1 115 ? -10.966 11.538 -4.880 1.00 74.88 115 SER A O 1
ATOM 877 N N . GLU A 1 116 ? -9.885 12.788 -6.415 1.00 65.75 116 GLU A N 1
ATOM 878 C CA . GLU A 1 116 ? -11.076 13.252 -7.132 1.00 65.75 116 GLU A CA 1
ATOM 879 C C . GLU A 1 116 ? -11.480 12.273 -8.251 1.00 65.75 116 GLU A C 1
ATOM 881 O O . GLU A 1 116 ? -12.489 12.479 -8.925 1.00 65.75 116 GLU A O 1
ATOM 886 N N . LEU A 1 117 ? -10.685 11.216 -8.471 1.00 62.94 117 LEU A N 1
ATOM 887 C CA . LEU A 1 117 ? -10.989 10.156 -9.427 1.00 62.94 117 LEU A CA 1
ATOM 888 C C . LEU A 1 117 ? -12.169 9.296 -8.925 1.00 62.94 117 LEU A C 1
ATOM 890 O O . LEU A 1 117 ? -12.497 9.335 -7.737 1.00 62.94 117 LEU A O 1
ATOM 894 N N . PRO A 1 118 ? -12.831 8.529 -9.815 1.00 63.28 118 PRO A N 1
ATOM 895 C CA . PRO A 1 118 ? -13.996 7.713 -9.463 1.00 63.28 118 PRO A CA 1
ATOM 896 C C . PRO A 1 118 ? -13.719 6.750 -8.298 1.00 63.28 118 PRO A C 1
ATOM 898 O O . PRO A 1 118 ? -12.568 6.407 -8.053 1.00 63.28 118 PRO A O 1
ATOM 901 N N . GLU A 1 119 ? -14.767 6.219 -7.650 1.00 59.03 119 GLU A N 1
ATOM 902 C CA . GLU A 1 119 ? -14.670 5.172 -6.599 1.00 59.03 119 GLU A CA 1
ATOM 903 C C . GLU A 1 119 ? -13.837 3.941 -7.011 1.00 59.03 119 GLU A C 1
ATOM 905 O O . GLU A 1 119 ? -13.381 3.162 -6.174 1.00 59.03 119 GLU A O 1
ATOM 910 N N . GLU A 1 120 ? -13.633 3.760 -8.313 1.00 62.97 120 GLU A N 1
ATOM 911 C CA . GLU A 1 120 ? -12.750 2.757 -8.897 1.00 62.97 120 GLU A CA 1
ATOM 912 C C . GLU A 1 120 ? -11.290 2.951 -8.449 1.00 62.97 120 GLU A C 1
ATOM 914 O O . GLU A 1 120 ? -10.586 1.964 -8.246 1.00 62.97 120 GLU A O 1
ATOM 919 N N . ALA A 1 121 ? -10.850 4.186 -8.189 1.00 74.25 121 ALA A N 1
ATOM 920 C CA . ALA A 1 121 ? -9.561 4.474 -7.578 1.00 74.25 121 ALA A CA 1
ATOM 921 C C . ALA A 1 121 ? -9.580 4.077 -6.091 1.00 74.25 121 ALA A C 1
ATOM 923 O O . ALA A 1 121 ? -10.273 4.679 -5.278 1.00 74.25 121 ALA A O 1
ATOM 924 N N . LEU A 1 122 ? -8.764 3.091 -5.700 1.00 91.12 122 LEU A N 1
ATOM 925 C CA . LEU A 1 122 ? -8.650 2.617 -4.306 1.00 91.12 122 LEU A CA 1
ATOM 926 C C . LEU A 1 122 ? -8.005 3.629 -3.342 1.00 91.12 122 LEU A C 1
ATOM 928 O O . LEU A 1 122 ? -7.770 3.305 -2.180 1.00 91.12 122 LEU A O 1
ATOM 932 N N . VAL A 1 123 ? -7.691 4.837 -3.806 1.00 92.38 123 VAL A N 1
ATOM 933 C CA . VAL A 1 123 ? -7.148 5.931 -2.994 1.00 92.38 123 VAL A CA 1
ATOM 934 C C . VAL A 1 123 ? -8.280 6.623 -2.243 1.00 92.38 123 VAL A C 1
ATOM 936 O O . VAL A 1 123 ? -9.361 6.818 -2.793 1.00 92.38 123 VAL A O 1
ATOM 939 N N . GLY A 1 124 ? -8.043 7.014 -0.993 1.00 90.25 124 GLY A N 1
ATOM 940 C CA . GLY A 1 124 ? -9.076 7.569 -0.122 1.00 90.25 124 GLY A CA 1
ATOM 941 C C . GLY A 1 124 ? -9.686 6.534 0.812 1.00 90.25 124 GLY A C 1
ATOM 942 O O . GLY A 1 124 ? -9.132 5.460 1.036 1.00 90.25 124 GLY A O 1
ATOM 943 N N . TYR A 1 125 ? -10.815 6.881 1.422 1.00 89.75 125 TYR A N 1
ATOM 944 C CA . TYR A 1 125 ? -11.487 5.998 2.370 1.00 89.75 125 TYR A CA 1
ATOM 945 C C . TYR A 1 125 ? -12.418 5.037 1.642 1.00 89.75 125 TYR A C 1
ATOM 947 O O . TYR A 1 125 ? -13.340 5.469 0.957 1.00 89.75 125 TYR A O 1
ATOM 955 N N . HIS A 1 126 ? -12.219 3.743 1.867 1.00 91.56 126 HIS A N 1
ATOM 956 C CA . HIS A 1 126 ? -12.943 2.678 1.185 1.00 91.56 126 HIS A CA 1
ATOM 957 C C . HIS A 1 126 ? -13.429 1.623 2.168 1.00 91.56 126 HIS A C 1
ATOM 959 O O . HIS A 1 126 ? -12.829 1.407 3.223 1.00 91.56 126 HIS A O 1
ATOM 965 N N . ARG A 1 127 ? -14.505 0.928 1.788 1.00 91.56 127 ARG A N 1
ATOM 966 C CA . ARG A 1 127 ? -14.963 -0.293 2.453 1.00 91.56 127 ARG A CA 1
ATOM 967 C C . ARG A 1 127 ? -15.188 -1.393 1.423 1.00 91.56 127 ARG A C 1
ATOM 969 O O . ARG A 1 127 ? -15.992 -1.229 0.511 1.00 91.56 127 ARG A O 1
ATOM 976 N N . LEU A 1 128 ? -14.490 -2.515 1.573 1.00 90.31 128 LEU A N 1
ATOM 977 C CA . LEU A 1 128 ? -14.623 -3.665 0.676 1.00 90.31 128 LEU A CA 1
ATOM 978 C C . LEU A 1 128 ? -15.812 -4.565 1.065 1.00 90.31 128 LEU A C 1
ATOM 980 O O . LEU A 1 128 ? -16.251 -4.542 2.219 1.00 90.31 128 LEU A O 1
ATOM 984 N N . PRO A 1 129 ? -16.304 -5.420 0.142 1.00 90.06 129 PRO A N 1
ATOM 985 C CA . PRO A 1 129 ? -17.382 -6.377 0.417 1.00 90.06 129 PRO A CA 1
ATOM 986 C C . PRO A 1 129 ? -17.135 -7.339 1.589 1.00 90.06 129 PRO A C 1
ATOM 988 O O . PRO A 1 129 ? -18.091 -7.787 2.215 1.00 90.06 129 PRO A O 1
ATOM 991 N N . ASN A 1 130 ? -15.874 -7.645 1.916 1.00 85.00 130 ASN A N 1
ATOM 992 C CA . ASN A 1 130 ? -15.510 -8.455 3.089 1.00 85.00 130 ASN A CA 1
ATOM 993 C C . ASN A 1 130 ? -15.547 -7.665 4.414 1.00 85.00 130 ASN A C 1
ATOM 995 O O . ASN A 1 130 ? -15.208 -8.203 5.462 1.00 85.00 130 ASN A O 1
ATOM 999 N N . GLY A 1 131 ? -15.946 -6.392 4.383 1.00 87.81 131 GLY A N 1
ATOM 1000 C CA . GLY A 1 131 ? -16.083 -5.543 5.561 1.00 87.81 131 GLY A CA 1
ATOM 1001 C C . GLY A 1 131 ? -14.822 -4.776 5.954 1.00 87.81 131 GLY A C 1
ATOM 1002 O O . GLY A 1 131 ? -14.916 -3.964 6.875 1.00 87.81 131 GLY A O 1
ATOM 1003 N N . LEU A 1 132 ? -13.696 -4.973 5.256 1.00 90.75 132 LEU A N 1
ATOM 1004 C CA . LEU A 1 132 ? -12.468 -4.209 5.478 1.00 90.75 132 LEU A CA 1
ATOM 1005 C C . LEU A 1 132 ? -12.699 -2.734 5.144 1.00 90.75 132 LEU A C 1
ATOM 1007 O O . LEU A 1 132 ? -12.934 -2.397 3.983 1.00 90.75 132 LEU A O 1
ATOM 1011 N N . SER A 1 133 ? -12.574 -1.869 6.147 1.00 92.12 133 SER A N 1
ATOM 1012 C CA . SER A 1 133 ? -12.480 -0.421 5.961 1.00 92.12 133 SER A CA 1
ATOM 1013 C C . SER A 1 133 ? -11.017 0.008 6.006 1.00 92.12 133 SER A C 1
ATOM 1015 O O . SER A 1 133 ? -10.287 -0.384 6.920 1.00 92.12 133 SER A O 1
ATOM 1017 N N . PHE A 1 134 ? -10.585 0.821 5.047 1.00 93.06 134 PHE A N 1
ATOM 1018 C CA . PHE A 1 134 ? -9.202 1.287 4.960 1.00 93.06 134 PHE A CA 1
ATOM 1019 C C . PHE A 1 134 ? -9.107 2.686 4.334 1.00 93.06 134 PHE A C 1
ATOM 1021 O O . PHE A 1 134 ? -10.030 3.149 3.665 1.00 93.06 134 PHE A O 1
ATOM 1028 N N . LEU A 1 135 ? -7.980 3.355 4.570 1.00 92.56 135 LEU A N 1
ATOM 1029 C CA . LEU A 1 135 ? -7.518 4.526 3.833 1.00 92.56 135 LEU A CA 1
ATOM 1030 C C . LEU A 1 135 ? -6.450 4.062 2.839 1.00 92.56 135 LEU A C 1
ATOM 1032 O O . LEU A 1 135 ? -5.374 3.632 3.252 1.00 92.56 135 LEU A O 1
ATOM 1036 N N . GLY A 1 136 ? -6.753 4.103 1.547 1.00 94.31 136 GLY A N 1
ATOM 1037 C CA . GLY A 1 136 ? -5.792 3.822 0.491 1.00 94.31 136 GLY A CA 1
ATOM 1038 C C . GLY A 1 136 ? -4.957 5.050 0.162 1.00 94.31 136 GLY A C 1
ATOM 1039 O O . GLY A 1 136 ? -5.474 6.164 0.049 1.00 94.31 136 GLY A O 1
ATOM 1040 N N . CYS A 1 137 ? -3.664 4.828 -0.010 1.00 92.75 137 CYS A N 1
ATOM 1041 C CA . CYS A 1 137 ? -2.669 5.859 -0.237 1.00 92.75 137 CYS A CA 1
ATOM 1042 C C . CYS A 1 137 ? -1.812 5.494 -1.449 1.00 92.75 137 CYS A C 1
ATOM 1044 O O . CYS A 1 137 ? -1.487 4.322 -1.637 1.00 92.75 137 CYS A O 1
ATOM 1046 N N . LEU A 1 138 ? -1.393 6.499 -2.217 1.00 91.88 138 LEU A N 1
ATOM 1047 C CA . LEU A 1 138 ? -0.313 6.380 -3.198 1.00 91.88 138 LEU A CA 1
ATOM 1048 C C . LEU A 1 138 ? 0.875 7.219 -2.755 1.00 91.88 138 LEU A C 1
ATOM 1050 O O . LEU A 1 138 ? 0.687 8.382 -2.403 1.00 91.88 138 LEU A O 1
ATOM 1054 N N . ALA A 1 139 ? 2.084 6.665 -2.809 1.00 89.94 139 ALA A N 1
ATOM 1055 C CA . ALA A 1 139 ? 3.295 7.409 -2.485 1.00 89.94 139 ALA A CA 1
ATOM 1056 C C . ALA A 1 139 ? 4.493 7.078 -3.379 1.00 89.94 139 ALA A C 1
ATOM 1058 O O . ALA A 1 139 ? 4.641 5.937 -3.804 1.00 89.94 139 ALA A O 1
ATOM 1059 N N . GLY A 1 140 ? 5.357 8.064 -3.620 1.00 88.12 140 GLY A N 1
ATOM 1060 C CA . GLY A 1 140 ? 6.576 7.920 -4.421 1.00 88.12 140 GLY A CA 1
ATOM 1061 C C . GLY A 1 140 ? 7.341 9.241 -4.565 1.00 88.12 140 GLY A C 1
ATOM 1062 O O . GLY A 1 140 ? 7.069 10.204 -3.844 1.00 88.12 140 GLY A O 1
ATOM 1063 N N . ALA A 1 141 ? 8.280 9.303 -5.507 1.00 86.50 141 ALA A N 1
ATOM 1064 C CA . ALA A 1 141 ? 9.059 10.499 -5.854 1.00 86.50 141 ALA A CA 1
ATOM 1065 C C . ALA A 1 141 ? 9.207 10.661 -7.369 1.00 86.50 141 ALA A C 1
ATOM 1067 O O . ALA A 1 141 ? 8.884 9.757 -8.138 1.00 86.50 141 ALA A O 1
ATOM 1068 N N . GLU A 1 142 ? 9.709 11.822 -7.795 1.00 78.88 142 GLU A N 1
ATOM 1069 C CA . GLU A 1 142 ? 10.144 12.038 -9.174 1.00 78.88 142 GLU A CA 1
ATOM 1070 C C . GLU A 1 142 ? 11.245 11.001 -9.482 1.00 78.88 142 GLU A C 1
ATOM 1072 O O . GLU A 1 142 ? 12.262 10.964 -8.796 1.00 78.88 142 GLU A O 1
ATOM 1077 N N . HIS A 1 143 ? 11.005 10.115 -10.458 1.00 84.94 143 HIS A N 1
ATOM 1078 C CA . HIS A 1 143 ? 11.820 8.933 -10.822 1.00 84.94 143 HIS A CA 1
ATOM 1079 C C . HIS A 1 143 ? 11.558 7.620 -10.068 1.00 84.94 143 HIS A C 1
ATOM 1081 O O . HIS A 1 143 ? 12.230 6.629 -10.355 1.00 84.94 143 HIS A O 1
ATOM 1087 N N . GLU A 1 144 ? 10.570 7.565 -9.176 1.00 89.94 144 GLU A N 1
ATOM 1088 C CA . GLU A 1 144 ? 10.104 6.311 -8.581 1.00 89.94 144 GLU A CA 1
ATOM 1089 C C . GLU A 1 144 ? 8.684 5.979 -9.021 1.00 89.94 144 GLU A C 1
ATOM 1091 O O . GLU A 1 144 ? 7.842 6.858 -9.191 1.00 89.94 144 GLU A O 1
ATOM 1096 N N . THR A 1 145 ? 8.390 4.688 -9.152 1.00 91.38 145 THR A N 1
ATOM 1097 C CA . THR A 1 145 ? 7.003 4.230 -9.271 1.00 91.38 145 THR A CA 1
ATOM 1098 C C . THR A 1 145 ? 6.205 4.614 -8.034 1.00 91.38 145 THR A C 1
ATOM 1100 O O . THR A 1 145 ? 6.645 4.362 -6.908 1.00 91.38 145 THR A O 1
ATOM 1103 N N . MET A 1 146 ? 4.991 5.125 -8.236 1.00 91.44 146 MET A N 1
ATOM 1104 C CA . MET A 1 146 ? 4.039 5.299 -7.143 1.00 91.44 146 MET A CA 1
ATOM 1105 C C . MET A 1 146 ? 3.633 3.929 -6.591 1.00 91.44 146 MET A C 1
ATOM 1107 O O . MET A 1 146 ? 3.211 3.044 -7.335 1.00 91.44 146 MET A O 1
ATOM 1111 N N . LEU A 1 147 ? 3.731 3.762 -5.277 1.00 93.75 147 LEU A N 1
ATOM 1112 C CA . LEU A 1 147 ? 3.313 2.560 -4.569 1.00 93.75 147 LEU A CA 1
ATOM 1113 C C . LEU A 1 147 ? 1.980 2.778 -3.880 1.00 93.75 147 LEU A C 1
ATOM 1115 O O . LEU A 1 147 ? 1.750 3.817 -3.261 1.00 93.75 147 LEU A O 1
ATOM 1119 N N . PHE A 1 148 ? 1.136 1.754 -3.922 1.00 95.25 148 PHE A N 1
ATOM 1120 C CA . PHE A 1 148 ? -0.096 1.727 -3.153 1.00 95.25 148 PHE A CA 1
ATOM 1121 C C . PHE A 1 148 ? 0.116 1.094 -1.775 1.00 95.25 148 PHE A C 1
ATOM 1123 O O . PHE A 1 148 ? 0.780 0.063 -1.647 1.00 95.25 148 PHE A O 1
ATOM 1130 N N . PHE A 1 149 ? -0.511 1.652 -0.744 1.00 94.75 149 PHE A N 1
ATOM 1131 C CA . PHE A 1 149 ? -0.673 0.978 0.543 1.00 94.75 149 PHE A CA 1
ATOM 1132 C C . PHE A 1 149 ? -2.013 1.319 1.189 1.00 94.75 149 PHE A C 1
ATOM 1134 O O . PHE A 1 149 ? -2.580 2.385 0.966 1.00 94.75 149 PHE A O 1
ATOM 1141 N N . ALA A 1 150 ? -2.509 0.402 2.014 1.00 94.81 150 ALA A N 1
ATOM 1142 C CA . ALA A 1 150 ? -3.736 0.570 2.779 1.00 94.81 150 ALA A CA 1
ATOM 1143 C C . ALA A 1 150 ? -3.413 0.769 4.262 1.00 94.81 150 ALA A C 1
ATOM 1145 O O . ALA A 1 150 ? -2.728 -0.058 4.866 1.00 94.81 150 ALA A O 1
ATOM 1146 N N . VAL A 1 151 ? -3.943 1.834 4.861 1.00 92.19 151 VAL A N 1
ATOM 1147 C CA . VAL A 1 151 ? -3.956 2.049 6.311 1.00 92.19 151 VAL A CA 1
ATOM 1148 C C . VAL A 1 151 ? -5.296 1.584 6.862 1.00 92.19 151 VAL A C 1
ATOM 1150 O O . VAL A 1 151 ? -6.349 2.046 6.430 1.00 92.19 151 VAL A O 1
ATOM 1153 N N . TYR A 1 152 ? -5.273 0.672 7.825 1.00 91.38 152 TYR A N 1
ATOM 1154 C CA . TYR A 1 152 ? -6.483 0.075 8.388 1.00 91.38 152 TYR A CA 1
ATOM 1155 C C . TYR A 1 152 ? -6.330 -0.154 9.892 1.00 91.38 152 TYR A C 1
ATOM 1157 O O . TYR A 1 152 ? -5.228 -0.089 10.439 1.00 91.38 152 TYR A O 1
ATOM 1165 N N . PHE A 1 153 ? -7.444 -0.408 10.572 1.00 86.81 153 PHE A N 1
ATOM 1166 C CA . PHE A 1 153 ? -7.461 -0.770 11.986 1.00 86.81 153 PHE A CA 1
ATOM 1167 C C . PHE A 1 153 ? -7.685 -2.278 12.116 1.00 86.81 153 PHE A C 1
ATOM 1169 O O . PHE A 1 153 ? -8.658 -2.801 11.580 1.00 86.81 153 PHE A O 1
ATOM 1176 N N . ASP A 1 154 ? -6.792 -2.987 12.808 1.00 83.88 154 ASP A N 1
ATOM 1177 C CA . ASP A 1 154 ? -6.876 -4.451 12.950 1.00 83.88 154 ASP A CA 1
ATOM 1178 C C . ASP A 1 154 ? -7.774 -4.916 14.109 1.00 83.88 154 ASP A C 1
ATOM 1180 O O . ASP A 1 154 ? -7.882 -6.110 14.365 1.00 83.88 154 ASP A O 1
ATOM 1184 N N . GLY A 1 155 ? -8.440 -3.986 14.798 1.00 81.31 155 GLY A N 1
ATOM 1185 C CA . GLY A 1 155 ? -9.206 -4.252 16.017 1.00 81.31 155 GLY A CA 1
ATOM 1186 C C . GLY A 1 155 ? -8.483 -3.825 17.292 1.00 81.31 155 GLY A C 1
ATOM 1187 O O . GLY A 1 155 ? -9.146 -3.552 18.291 1.00 81.31 155 GLY A O 1
ATOM 1188 N N . GLU A 1 156 ? -7.157 -3.681 17.248 1.00 82.19 156 GLU A N 1
ATOM 1189 C CA . GLU A 1 156 ? -6.355 -3.214 18.382 1.00 82.19 156 GLU A CA 1
ATOM 1190 C C . GLU A 1 156 ? -5.581 -1.932 18.057 1.00 82.19 156 GLU A C 1
ATOM 1192 O O . GLU A 1 156 ? -5.467 -1.040 18.900 1.00 82.19 156 GLU A O 1
ATOM 1197 N N . LYS A 1 157 ? -5.035 -1.823 16.842 1.00 83.12 157 LYS A N 1
ATOM 1198 C CA . LYS A 1 157 ? -4.150 -0.726 16.433 1.00 83.12 157 LYS A CA 1
ATOM 1199 C C . LYS A 1 157 ? -4.229 -0.446 14.935 1.00 83.12 157 LYS A C 1
ATOM 1201 O O . LYS A 1 157 ? -4.729 -1.245 14.146 1.00 83.12 157 LYS A O 1
ATOM 1206 N N . LEU A 1 158 ? -3.708 0.715 14.538 1.00 84.88 158 LEU A N 1
ATOM 1207 C CA . LEU A 1 158 ? -3.507 1.025 13.126 1.00 84.88 158 LEU A CA 1
ATOM 1208 C C . LEU A 1 158 ? -2.339 0.217 12.556 1.00 84.88 158 LEU A C 1
ATOM 1210 O O . LEU A 1 158 ? -1.304 0.031 13.207 1.00 84.88 158 LEU A O 1
ATOM 1214 N N . ARG A 1 159 ? -2.532 -0.230 11.321 1.00 89.12 159 ARG A N 1
ATOM 1215 C CA . ARG A 1 159 ? -1.630 -1.056 10.524 1.00 89.12 159 ARG A CA 1
ATOM 1216 C C . ARG A 1 159 ? -1.513 -0.471 9.128 1.00 89.12 159 ARG A C 1
ATOM 1218 O O . ARG A 1 159 ? -2.442 0.191 8.663 1.00 89.12 159 ARG A O 1
ATOM 1225 N N . ALA A 1 160 ? -0.400 -0.752 8.464 1.00 91.75 160 ALA A N 1
ATOM 1226 C CA . ALA A 1 160 ? -0.283 -0.551 7.026 1.00 91.75 160 ALA A CA 1
ATOM 1227 C C . ALA A 1 160 ? -0.120 -1.895 6.324 1.00 91.75 160 ALA A C 1
ATOM 1229 O O . ALA A 1 160 ? 0.392 -2.864 6.886 1.00 91.75 160 ALA A O 1
ATOM 1230 N N . TYR A 1 161 ? -0.558 -1.953 5.077 1.00 95.19 161 TYR A N 1
ATOM 1231 C CA . TYR A 1 161 ? -0.339 -3.104 4.225 1.00 95.19 161 TYR A CA 1
ATOM 1232 C C . TYR A 1 161 ? -0.016 -2.654 2.807 1.00 95.19 161 TYR A C 1
ATOM 1234 O O . TYR A 1 161 ? -0.734 -1.835 2.236 1.00 95.19 161 TYR A O 1
ATOM 1242 N N . PHE A 1 162 ? 1.057 -3.216 2.254 1.00 95.12 162 PHE A N 1
ATOM 1243 C CA . PHE A 1 162 ? 1.409 -3.107 0.844 1.00 95.12 162 PHE A CA 1
ATOM 1244 C C . PHE A 1 162 ? 0.925 -4.378 0.143 1.00 95.12 162 PHE A C 1
ATOM 1246 O O . PHE A 1 162 ? 1.468 -5.451 0.424 1.00 95.12 162 PHE A O 1
ATOM 1253 N N . PRO A 1 163 ? -0.080 -4.278 -0.741 1.00 95.62 163 PRO A N 1
ATOM 1254 C CA . PRO A 1 163 ? -0.515 -5.394 -1.572 1.00 95.62 163 PRO A CA 1
ATOM 1255 C C . PRO A 1 163 ? 0.658 -5.986 -2.348 1.00 95.62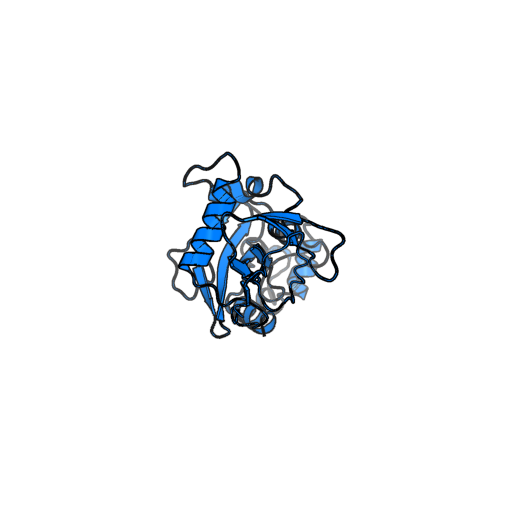 163 PRO A C 1
ATOM 1257 O O . PRO A 1 163 ? 1.519 -5.241 -2.831 1.00 95.62 163 PRO A O 1
ATOM 1260 N N . GLN A 1 164 ? 0.709 -7.315 -2.432 1.00 92.88 164 GLN A N 1
ATOM 1261 C CA . GLN A 1 164 ? 1.797 -8.016 -3.114 1.00 92.88 164 GLN A CA 1
ATOM 1262 C C . GLN A 1 164 ? 1.532 -8.102 -4.614 1.00 92.88 164 GLN A C 1
ATOM 1264 O O . GLN A 1 164 ? 2.460 -7.933 -5.407 1.00 92.88 164 GLN A O 1
ATOM 1269 N N . ASP A 1 165 ? 0.273 -8.294 -4.999 1.00 92.00 165 ASP A N 1
ATOM 1270 C CA . ASP A 1 165 ? -0.149 -8.287 -6.395 1.00 92.00 165 ASP A CA 1
ATOM 1271 C C . ASP A 1 165 ? -0.556 -6.878 -6.859 1.00 92.00 165 ASP A C 1
ATOM 1273 O O . ASP A 1 165 ? -1.125 -6.083 -6.111 1.00 92.00 165 ASP A O 1
ATOM 1277 N N . GLY A 1 166 ? -0.213 -6.546 -8.108 1.00 92.25 166 GLY A N 1
ATOM 1278 C CA . GLY A 1 166 ? -0.541 -5.267 -8.751 1.00 92.25 166 GLY A CA 1
ATOM 1279 C C . GLY A 1 166 ? 0.260 -4.043 -8.293 1.00 92.25 166 GLY A C 1
ATOM 1280 O O . GLY A 1 166 ? 0.175 -3.000 -8.928 1.00 92.25 166 GLY A O 1
ATOM 1281 N N . ASN A 1 167 ? 1.060 -4.138 -7.230 1.00 95.25 167 ASN A N 1
ATOM 1282 C CA . ASN A 1 167 ? 1.839 -3.013 -6.705 1.00 95.25 167 ASN A CA 1
ATOM 1283 C C . ASN A 1 167 ? 3.286 -3.004 -7.260 1.00 95.25 167 ASN A C 1
ATOM 1285 O O . ASN A 1 167 ? 4.030 -3.978 -7.034 1.00 95.25 167 ASN A O 1
ATOM 1289 N N . PRO A 1 168 ? 3.722 -1.945 -7.972 1.00 94.38 168 PRO A N 1
ATOM 1290 C CA . PRO A 1 168 ? 4.967 -1.946 -8.738 1.00 94.38 168 PRO A CA 1
ATOM 1291 C C . PRO A 1 168 ? 6.202 -1.616 -7.884 1.00 94.38 168 PRO A C 1
ATOM 1293 O O . PRO A 1 168 ? 6.840 -0.590 -8.062 1.00 94.38 168 PRO A O 1
ATOM 1296 N N . TYR A 1 169 ? 6.580 -2.509 -6.968 1.00 95.31 169 TYR A N 1
ATOM 1297 C CA . TYR A 1 169 ? 7.842 -2.411 -6.218 1.00 95.31 169 TYR A CA 1
ATOM 1298 C C . TYR A 1 169 ? 8.821 -3.544 -6.565 1.00 95.31 169 TYR A C 1
ATOM 1300 O O . TYR A 1 169 ? 8.432 -4.642 -6.956 1.00 95.31 169 TYR A O 1
ATOM 1308 N N . ASN A 1 170 ? 10.115 -3.330 -6.386 1.00 95.94 170 ASN A N 1
ATOM 1309 C CA . ASN A 1 170 ? 11.117 -4.374 -6.506 1.00 95.94 170 ASN A CA 1
ATOM 1310 C C . ASN A 1 170 ? 11.038 -5.341 -5.318 1.00 95.94 170 ASN A C 1
ATOM 1312 O O . ASN A 1 170 ? 11.338 -4.982 -4.180 1.00 95.94 170 ASN A O 1
ATOM 1316 N N . THR A 1 171 ? 10.668 -6.593 -5.581 1.00 94.94 171 THR A N 1
ATOM 1317 C CA . THR A 1 171 ? 10.508 -7.619 -4.531 1.00 94.94 171 THR A CA 1
ATOM 1318 C C . THR A 1 171 ? 11.824 -8.161 -3.980 1.00 94.94 171 THR A C 1
ATOM 1320 O O . THR A 1 171 ? 11.835 -8.646 -2.849 1.00 94.94 171 THR A O 1
ATOM 1323 N N . ASP A 1 172 ? 12.924 -8.045 -4.730 1.00 95.44 172 ASP A N 1
ATOM 1324 C CA . ASP A 1 172 ? 14.242 -8.516 -4.293 1.00 95.44 172 ASP A CA 1
ATOM 1325 C C . ASP A 1 172 ? 14.842 -7.560 -3.253 1.00 95.44 172 ASP A C 1
ATOM 1327 O O . ASP A 1 172 ? 15.403 -8.000 -2.249 1.00 95.44 172 ASP A O 1
ATOM 1331 N N . PHE A 1 173 ? 14.668 -6.251 -3.461 1.00 94.06 173 PHE A N 1
ATOM 1332 C CA . PHE A 1 173 ? 15.151 -5.207 -2.547 1.00 94.06 173 PHE A CA 1
ATOM 1333 C C . PHE A 1 173 ? 14.092 -4.709 -1.563 1.00 94.06 173 PHE A C 1
ATOM 1335 O O . PHE A 1 173 ? 14.437 -4.041 -0.594 1.00 94.06 173 PHE A O 1
ATOM 1342 N N . LYS A 1 174 ? 12.816 -5.050 -1.787 1.00 94.31 174 LYS A N 1
ATOM 1343 C CA . LYS A 1 174 ? 11.658 -4.455 -1.104 1.00 94.31 174 LYS A CA 1
ATOM 1344 C C . LYS A 1 174 ? 11.699 -2.931 -1.183 1.00 94.31 174 LYS A C 1
ATOM 1346 O O . LYS A 1 174 ? 11.622 -2.264 -0.160 1.00 94.31 174 LYS A O 1
ATOM 1351 N N . ALA A 1 175 ? 11.824 -2.395 -2.393 1.00 93.56 175 ALA A N 1
ATOM 1352 C CA . ALA A 1 175 ? 11.905 -0.956 -2.628 1.00 93.56 175 ALA A CA 1
ATOM 1353 C C . ALA A 1 175 ? 11.095 -0.532 -3.860 1.00 93.56 175 ALA A C 1
ATOM 1355 O O . ALA A 1 175 ? 10.870 -1.365 -4.732 1.00 93.56 175 ALA A O 1
ATOM 1356 N N . ALA A 1 176 ? 10.662 0.725 -3.970 1.00 93.75 176 ALA A N 1
ATOM 1357 C CA . ALA A 1 176 ? 10.067 1.251 -5.204 1.00 93.75 176 ALA A CA 1
ATOM 1358 C C . ALA A 1 176 ? 11.029 1.089 -6.398 1.00 93.75 176 ALA A C 1
ATOM 1360 O O . ALA A 1 176 ? 12.251 1.189 -6.239 1.00 93.75 176 ALA A O 1
ATOM 1361 N N . TYR A 1 177 ? 10.494 0.833 -7.597 1.00 95.38 177 TYR A N 1
ATOM 1362 C CA . TYR A 1 177 ? 11.323 0.826 -8.803 1.00 95.38 177 TYR A CA 1
ATOM 1363 C C . TYR A 1 177 ? 11.822 2.237 -9.118 1.00 95.38 177 TYR A C 1
ATOM 1365 O O . TYR A 1 177 ? 11.097 3.205 -8.907 1.00 95.38 177 TYR A O 1
ATOM 1373 N N . GLY A 1 178 ? 13.043 2.340 -9.648 1.00 91.12 178 GLY A N 1
ATOM 1374 C CA . GLY A 1 178 ? 13.715 3.608 -9.961 1.00 91.12 178 GLY A CA 1
ATOM 1375 C C . GLY A 1 178 ? 15.033 3.801 -9.204 1.00 91.12 178 GLY A C 1
ATOM 1376 O O . GLY A 1 178 ? 15.868 4.611 -9.603 1.00 91.12 178 GLY A O 1
ATOM 1377 N N . ARG A 1 179 ? 15.277 3.003 -8.155 1.00 86.88 179 ARG A N 1
ATOM 1378 C CA . ARG A 1 179 ? 16.447 3.118 -7.265 1.00 86.88 179 ARG A CA 1
ATOM 1379 C C . ARG A 1 179 ? 17.637 2.253 -7.670 1.00 86.88 179 ARG A C 1
ATOM 1381 O O . ARG A 1 179 ? 18.784 2.616 -7.413 1.00 86.88 179 ARG A O 1
ATOM 1388 N N . HIS A 1 180 ? 17.390 1.103 -8.291 1.00 91.94 180 HIS A N 1
ATOM 1389 C CA . HIS A 1 180 ? 18.403 0.070 -8.536 1.00 91.94 180 HIS A CA 1
ATOM 1390 C C . HIS A 1 180 ? 18.656 -0.194 -10.030 1.00 91.94 180 HIS A C 1
ATOM 1392 O O . HIS A 1 180 ? 19.260 -1.207 -10.406 1.00 91.94 180 HIS A O 1
ATOM 1398 N N . GLY A 1 181 ? 18.234 0.728 -10.902 1.00 90.06 181 GLY A N 1
ATOM 1399 C CA . GLY A 1 181 ? 18.571 0.747 -12.326 1.00 90.06 181 GLY A CA 1
ATOM 1400 C C . GLY A 1 181 ? 18.224 -0.562 -13.041 1.00 90.06 181 GLY A C 1
ATOM 1401 O O . GLY A 1 181 ? 17.068 -0.971 -13.098 1.00 90.06 181 GLY A O 1
ATOM 1402 N N . ARG A 1 182 ? 19.229 -1.263 -13.589 1.00 92.50 182 ARG A N 1
ATOM 1403 C CA . ARG A 1 182 ? 18.998 -2.519 -14.331 1.00 92.50 182 ARG A CA 1
ATOM 1404 C C . ARG A 1 182 ? 18.359 -3.613 -13.467 1.00 92.50 182 ARG A C 1
ATOM 1406 O O . ARG A 1 182 ? 17.620 -4.433 -14.005 1.00 92.50 182 ARG A O 1
ATOM 1413 N N . ALA A 1 183 ? 18.643 -3.656 -12.165 1.00 94.69 183 ALA A N 1
ATOM 1414 C CA . ALA A 1 183 ? 18.069 -4.679 -11.293 1.00 94.69 183 ALA A CA 1
ATOM 1415 C C . ALA A 1 183 ? 16.551 -4.496 -11.126 1.00 94.69 183 ALA A C 1
ATOM 1417 O O . ALA A 1 183 ? 15.820 -5.485 -11.097 1.00 94.69 183 ALA A O 1
ATOM 1418 N N . ASP A 1 184 ? 16.079 -3.245 -11.118 1.00 95.06 184 ASP A N 1
ATOM 1419 C CA . ASP A 1 184 ? 14.650 -2.924 -11.148 1.00 95.06 184 ASP A CA 1
ATOM 1420 C C . ASP A 1 184 ? 14.005 -3.415 -12.435 1.00 95.06 184 ASP A C 1
ATOM 1422 O O . ASP A 1 184 ? 13.000 -4.116 -12.382 1.00 95.06 184 ASP A O 1
ATOM 1426 N N . LEU A 1 185 ? 14.630 -3.146 -13.585 1.00 93.88 185 LEU A N 1
ATOM 1427 C CA . LEU A 1 185 ? 14.107 -3.583 -14.878 1.00 93.88 185 LEU A CA 1
ATOM 1428 C C . LEU A 1 185 ? 13.960 -5.108 -14.965 1.00 93.88 185 LEU A C 1
ATOM 1430 O O . LEU A 1 185 ? 12.941 -5.609 -15.434 1.00 93.88 185 LEU A O 1
ATOM 1434 N N . VAL A 1 186 ? 14.961 -5.858 -14.496 1.00 94.25 186 VAL A N 1
ATOM 1435 C CA . VAL A 1 186 ? 14.923 -7.329 -14.513 1.00 94.25 186 VAL A CA 1
ATOM 1436 C C . VAL A 1 186 ? 13.790 -7.867 -13.631 1.00 94.25 186 VAL A C 1
ATOM 1438 O O . VAL A 1 186 ? 13.070 -8.775 -14.053 1.00 94.25 186 VAL A O 1
ATOM 1441 N N . ASN A 1 187 ? 13.608 -7.311 -12.428 1.00 95.69 187 ASN A N 1
ATOM 1442 C CA . ASN A 1 187 ? 12.521 -7.715 -11.532 1.00 95.69 187 ASN A CA 1
ATOM 1443 C C . ASN A 1 187 ? 11.148 -7.324 -12.117 1.00 95.69 187 ASN A C 1
ATOM 1445 O O . ASN A 1 187 ? 10.240 -8.156 -12.170 1.00 95.69 187 ASN A O 1
ATOM 1449 N N . ALA A 1 188 ? 11.032 -6.109 -12.658 1.00 94.81 188 ALA A N 1
ATOM 1450 C CA . ALA A 1 188 ? 9.821 -5.579 -13.274 1.00 94.81 188 ALA A CA 1
ATOM 1451 C C . ALA A 1 188 ? 9.353 -6.404 -14.476 1.00 94.81 188 ALA A C 1
ATOM 1453 O O . ALA A 1 188 ? 8.204 -6.834 -14.499 1.00 94.81 188 ALA A O 1
ATOM 1454 N N . VAL A 1 189 ? 10.236 -6.709 -15.434 1.00 93.19 189 VAL A N 1
ATOM 1455 C CA . VAL A 1 189 ? 9.896 -7.523 -16.619 1.00 93.19 189 VAL A CA 1
ATOM 1456 C C . VAL A 1 189 ? 9.411 -8.920 -16.224 1.00 93.19 189 VAL A C 1
ATOM 1458 O O . VAL A 1 189 ? 8.541 -9.482 -16.885 1.00 93.19 189 VAL A O 1
ATOM 1461 N N . LYS A 1 190 ? 9.937 -9.482 -15.130 1.00 92.88 190 LYS A N 1
ATOM 1462 C CA . LYS A 1 190 ? 9.483 -10.773 -14.604 1.00 92.88 190 LYS A CA 1
ATOM 1463 C C . LYS A 1 190 ? 8.094 -10.683 -13.963 1.00 92.88 190 LYS A C 1
ATOM 1465 O O . LYS A 1 190 ? 7.289 -11.588 -14.165 1.00 92.88 190 LYS A O 1
ATOM 1470 N N . ARG A 1 191 ? 7.830 -9.646 -13.159 1.00 93.12 191 ARG A N 1
ATOM 1471 C CA . ARG A 1 191 ? 6.577 -9.499 -12.392 1.00 93.12 191 ARG A CA 1
ATOM 1472 C C . ARG A 1 191 ? 5.416 -8.965 -13.228 1.00 93.12 191 ARG A C 1
ATOM 1474 O O . ARG A 1 191 ? 4.299 -9.434 -13.074 1.00 93.12 191 ARG A O 1
ATOM 1481 N N . PHE A 1 192 ? 5.701 -8.027 -14.121 1.00 93.06 192 PHE A N 1
ATOM 1482 C CA . PHE A 1 192 ? 4.730 -7.294 -14.931 1.00 93.06 192 PHE A CA 1
ATOM 1483 C C . PHE A 1 192 ? 4.904 -7.625 -16.411 1.00 93.06 192 PHE A C 1
ATOM 1485 O O . PHE A 1 192 ? 4.857 -6.754 -17.280 1.00 93.06 192 PHE A O 1
ATOM 1492 N N . ALA A 1 193 ? 5.150 -8.904 -16.709 1.00 92.12 193 ALA A N 1
ATOM 1493 C CA . ALA A 1 193 ? 5.365 -9.363 -18.074 1.00 92.12 193 ALA A CA 1
ATOM 1494 C C . ALA A 1 193 ? 4.171 -9.014 -18.974 1.00 92.12 193 ALA A C 1
ATOM 1496 O O . ALA A 1 193 ? 4.375 -8.625 -20.113 1.00 92.12 193 ALA A O 1
ATOM 1497 N N . HIS A 1 194 ? 2.934 -9.087 -18.479 1.00 90.12 194 HIS A N 1
ATOM 1498 C CA . HIS A 1 194 ? 1.744 -8.717 -19.254 1.00 90.12 194 HIS A CA 1
ATOM 1499 C C . HIS A 1 194 ? 1.709 -7.235 -19.649 1.00 90.12 194 HIS A C 1
ATOM 1501 O O . HIS A 1 194 ? 1.181 -6.924 -20.713 1.00 90.12 194 HIS A O 1
ATOM 1507 N N . THR A 1 195 ? 2.302 -6.353 -18.843 1.00 89.69 195 THR A N 1
ATOM 1508 C CA . THR A 1 195 ? 2.377 -4.905 -19.099 1.00 89.69 195 THR A CA 1
ATOM 1509 C C . THR A 1 195 ? 3.577 -4.547 -19.975 1.00 89.69 195 THR A C 1
ATOM 1511 O O . THR A 1 195 ? 3.462 -3.757 -20.907 1.00 89.69 195 THR A O 1
ATOM 1514 N N . LEU A 1 196 ? 4.736 -5.158 -19.715 1.00 90.81 196 LEU A N 1
ATOM 1515 C CA . LEU A 1 196 ? 6.007 -4.778 -20.343 1.00 90.81 196 LEU A CA 1
ATOM 1516 C C . LEU A 1 196 ? 6.377 -5.625 -21.574 1.00 90.81 196 LEU A C 1
ATOM 1518 O O . LEU A 1 196 ? 7.350 -5.323 -22.271 1.00 90.81 196 LEU A O 1
ATOM 1522 N N . HIS A 1 197 ? 5.643 -6.702 -21.860 1.00 88.44 197 HIS A N 1
ATOM 1523 C CA . HIS A 1 197 ? 5.965 -7.605 -22.963 1.00 88.44 197 HIS A CA 1
ATOM 1524 C C . HIS A 1 197 ? 5.948 -6.889 -24.322 1.00 88.44 197 HIS A C 1
ATOM 1526 O O . HIS A 1 197 ? 4.982 -6.238 -24.710 1.00 88.44 197 HIS A O 1
ATOM 1532 N N . GLY A 1 198 ? 7.025 -7.075 -25.090 1.00 83.44 198 GLY A N 1
ATOM 1533 C CA . GLY A 1 198 ? 7.188 -6.488 -26.422 1.00 83.44 198 GLY A CA 1
ATOM 1534 C C . GLY A 1 198 ? 7.786 -5.079 -26.425 1.00 83.44 198 GLY A C 1
ATOM 1535 O O . GLY A 1 198 ? 8.149 -4.587 -27.496 1.00 83.44 198 GLY A O 1
ATOM 1536 N N . LEU A 1 199 ? 7.967 -4.452 -25.257 1.00 84.94 199 LEU A N 1
ATOM 1537 C CA . LEU A 1 199 ? 8.706 -3.200 -25.152 1.00 84.94 199 LEU A CA 1
ATOM 1538 C C . LEU A 1 199 ? 10.218 -3.476 -25.198 1.00 84.94 199 LEU A C 1
ATOM 1540 O O . LEU A 1 199 ? 10.721 -4.355 -24.496 1.00 84.94 199 LEU A O 1
ATOM 1544 N N . PRO A 1 200 ? 10.990 -2.752 -26.027 1.00 84.69 200 PRO A N 1
ATOM 1545 C CA . PRO A 1 200 ? 12.439 -2.882 -26.006 1.00 84.69 200 PRO A CA 1
ATOM 1546 C C . PRO A 1 200 ? 12.990 -2.285 -24.704 1.00 84.69 200 PRO A C 1
ATOM 1548 O O . PRO A 1 200 ? 12.679 -1.137 -24.406 1.00 84.69 200 PRO A O 1
ATOM 1551 N N . GLU A 1 201 ? 13.869 -3.008 -23.994 1.00 83.94 201 GLU A N 1
ATOM 1552 C CA . GLU A 1 201 ? 14.425 -2.615 -22.675 1.00 83.94 201 GLU A CA 1
ATOM 1553 C C . GLU A 1 201 ? 14.815 -1.129 -22.579 1.00 83.94 201 GLU A C 1
ATOM 1555 O O . GLU A 1 201 ? 14.479 -0.451 -21.619 1.00 83.94 201 GLU A O 1
ATOM 1560 N N . ARG A 1 202 ? 15.474 -0.589 -23.613 1.00 83.00 202 ARG A N 1
ATOM 1561 C CA . ARG A 1 202 ? 15.932 0.815 -23.680 1.00 83.00 202 ARG A CA 1
ATOM 1562 C C . ARG A 1 202 ? 14.824 1.878 -23.714 1.00 83.00 202 ARG A C 1
ATOM 1564 O O . ARG A 1 202 ? 15.145 3.060 -23.747 1.00 83.00 202 ARG A O 1
ATOM 1571 N N . LYS A 1 203 ? 13.565 1.473 -23.863 1.00 85.25 203 LYS A N 1
ATOM 1572 C CA . LYS A 1 203 ? 12.394 2.357 -23.883 1.00 85.25 203 LYS A CA 1
ATOM 1573 C C . LYS A 1 203 ? 11.511 2.189 -22.650 1.00 85.25 203 LYS A C 1
ATOM 1575 O O . LYS A 1 203 ? 10.517 2.892 -22.580 1.00 85.25 203 LYS A O 1
ATOM 1580 N N . ILE A 1 204 ? 11.847 1.263 -21.752 1.00 87.00 204 ILE A N 1
ATOM 1581 C CA . ILE A 1 204 ? 11.070 1.048 -20.538 1.00 87.00 204 ILE A CA 1
ATOM 1582 C C . ILE A 1 204 ? 11.482 2.113 -19.523 1.00 87.00 204 ILE A C 1
ATOM 1584 O O . ILE A 1 204 ? 12.631 2.133 -19.076 1.00 87.00 204 ILE A O 1
ATOM 1588 N N . ASP A 1 205 ? 10.542 2.979 -19.175 1.00 86.75 205 ASP A N 1
ATOM 1589 C CA . ASP A 1 205 ? 10.626 3.900 -18.051 1.00 86.75 205 ASP A CA 1
ATOM 1590 C C . ASP A 1 205 ? 9.688 3.390 -16.963 1.00 86.75 205 ASP A C 1
ATOM 1592 O O . ASP A 1 205 ? 8.478 3.577 -17.027 1.00 86.75 205 ASP A O 1
ATOM 1596 N N . LEU A 1 206 ? 10.243 2.724 -15.950 1.00 87.62 206 LEU A N 1
ATOM 1597 C CA . LEU A 1 206 ? 9.429 2.094 -14.910 1.00 87.62 206 LEU A CA 1
ATOM 1598 C C . LEU A 1 206 ? 8.557 3.099 -14.154 1.00 87.62 206 LEU A C 1
ATOM 1600 O O . LEU A 1 206 ? 7.489 2.709 -13.711 1.00 87.62 206 LEU A O 1
ATOM 1604 N N . SER A 1 207 ? 8.972 4.366 -14.040 1.00 83.06 207 SER A N 1
ATOM 1605 C CA . SER A 1 207 ? 8.196 5.400 -13.341 1.00 83.06 207 SER A CA 1
ATOM 1606 C C . SER A 1 207 ? 6.946 5.850 -14.106 1.00 83.06 207 SER A C 1
ATOM 1608 O O . SER A 1 207 ? 6.053 6.447 -13.512 1.00 83.06 207 SER A O 1
ATOM 1610 N N . VAL A 1 208 ? 6.878 5.543 -15.406 1.00 81.56 208 VAL A N 1
ATOM 1611 C CA . VAL A 1 208 ? 5.781 5.918 -16.311 1.00 81.56 208 VAL A CA 1
ATOM 1612 C C . VAL A 1 208 ? 5.004 4.693 -16.790 1.00 81.56 208 VAL A C 1
ATOM 1614 O O . VAL A 1 208 ? 3.784 4.731 -16.900 1.00 81.56 208 VAL A O 1
ATOM 1617 N N . ASP A 1 209 ? 5.704 3.599 -17.079 1.00 86.12 209 ASP A N 1
ATOM 1618 C CA . ASP A 1 20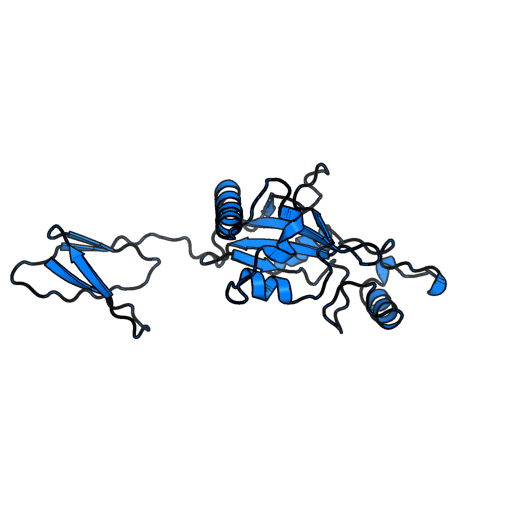9 ? 5.130 2.395 -17.681 1.00 86.12 209 ASP A CA 1
ATOM 1619 C C . ASP A 1 209 ? 4.481 1.459 -16.651 1.00 86.12 209 ASP A C 1
ATOM 1621 O O . ASP A 1 209 ? 3.776 0.524 -17.035 1.00 86.12 209 ASP A O 1
ATOM 1625 N N . LEU A 1 210 ? 4.735 1.667 -15.353 1.00 90.50 210 LEU A N 1
ATOM 1626 C CA . LEU A 1 210 ? 4.146 0.877 -14.277 1.00 90.50 210 LEU A CA 1
ATOM 1627 C C . LEU A 1 210 ? 3.368 1.756 -13.304 1.00 90.50 210 LEU A C 1
ATOM 1629 O O . LEU A 1 210 ? 3.930 2.528 -12.530 1.00 90.50 210 LEU A O 1
ATOM 1633 N N . GLU A 1 211 ? 2.062 1.528 -13.281 1.00 90.69 211 GLU A N 1
ATOM 1634 C CA . GLU A 1 211 ? 1.150 2.073 -12.288 1.00 90.69 211 GLU A CA 1
ATOM 1635 C C . GLU A 1 211 ? 0.570 0.938 -11.429 1.00 90.69 211 GLU A C 1
ATOM 1637 O O . GLU A 1 211 ? 0.516 -0.214 -11.870 1.00 90.69 211 GLU A O 1
ATOM 1642 N N . PRO A 1 212 ? 0.118 1.234 -10.199 1.00 93.31 212 PRO A N 1
ATOM 1643 C CA . PRO A 1 212 ? -0.629 0.284 -9.384 1.00 93.31 212 PRO A CA 1
ATOM 1644 C C . PRO A 1 212 ? -1.857 -0.290 -10.109 1.00 93.31 212 PRO A C 1
ATOM 1646 O O . PRO A 1 212 ? -2.798 0.426 -10.451 1.00 93.31 212 PRO A O 1
ATOM 1649 N N . GLU A 1 213 ? -1.882 -1.609 -10.294 1.00 94.06 213 GLU A N 1
ATOM 1650 C CA . GLU A 1 213 ? -2.985 -2.319 -10.944 1.00 94.06 213 GLU A CA 1
ATOM 1651 C C . GLU A 1 213 ? -4.146 -2.501 -9.962 1.00 94.06 213 GLU A C 1
ATOM 1653 O O . GLU A 1 213 ? -4.207 -3.465 -9.194 1.00 94.06 213 GLU A O 1
ATOM 1658 N N . VAL A 1 214 ? -5.079 -1.550 -9.997 1.00 93.25 214 VAL A N 1
ATOM 1659 C CA . VAL A 1 214 ? -6.220 -1.425 -9.077 1.00 93.25 214 VAL A CA 1
ATOM 1660 C C . VAL A 1 214 ? -6.943 -2.748 -8.816 1.00 93.25 214 VAL A C 1
ATOM 1662 O O . VAL A 1 214 ? -7.181 -3.098 -7.662 1.00 93.25 214 VAL A O 1
ATOM 1665 N N . GLU A 1 215 ? -7.280 -3.506 -9.859 1.00 93.81 215 GLU A N 1
ATOM 1666 C CA . GLU A 1 215 ? -8.059 -4.740 -9.701 1.00 93.81 215 GLU A CA 1
ATOM 1667 C C . GLU A 1 215 ? -7.249 -5.882 -9.077 1.00 93.81 215 GLU A C 1
ATOM 1669 O O . GLU A 1 215 ? -7.772 -6.620 -8.239 1.00 93.81 215 GLU A O 1
ATOM 1674 N N . ALA A 1 216 ? -5.957 -5.991 -9.402 1.00 94.75 216 ALA A N 1
ATOM 1675 C CA . ALA A 1 216 ? -5.064 -6.947 -8.751 1.00 94.75 216 ALA A CA 1
ATOM 1676 C C . ALA A 1 216 ? -4.871 -6.591 -7.268 1.00 94.75 216 ALA A C 1
ATOM 1678 O O . ALA A 1 216 ? -4.973 -7.460 -6.402 1.00 94.75 216 ALA A O 1
ATOM 1679 N N . ILE A 1 217 ? -4.719 -5.300 -6.961 1.00 95.75 217 ILE A N 1
ATOM 1680 C CA . ILE A 1 217 ? -4.640 -4.797 -5.586 1.00 95.75 217 ILE A CA 1
ATOM 1681 C C . ILE A 1 217 ? -5.932 -5.081 -4.812 1.00 95.75 217 ILE A C 1
ATOM 1683 O O . ILE A 1 217 ? -5.890 -5.553 -3.674 1.00 95.75 217 ILE A O 1
ATOM 1687 N N . ARG A 1 218 ? -7.097 -4.817 -5.414 1.00 95.00 218 ARG A N 1
ATOM 1688 C CA . ARG A 1 218 ? -8.405 -5.100 -4.809 1.00 95.00 218 ARG A CA 1
ATOM 1689 C C . ARG A 1 218 ? -8.535 -6.585 -4.478 1.00 95.00 218 ARG A C 1
ATOM 1691 O O . ARG A 1 218 ? -8.993 -6.930 -3.388 1.00 95.00 218 ARG A O 1
ATOM 1698 N N . ALA A 1 219 ? -8.134 -7.455 -5.404 1.00 94.44 219 ALA A N 1
ATOM 1699 C CA . ALA A 1 219 ? -8.163 -8.900 -5.216 1.00 94.44 219 ALA A CA 1
ATOM 1700 C C . ALA A 1 219 ? -7.217 -9.359 -4.092 1.00 94.44 219 ALA A C 1
ATOM 1702 O O . ALA A 1 219 ? -7.624 -10.178 -3.267 1.00 94.44 219 ALA A O 1
ATOM 1703 N N . ASP A 1 220 ? -6.007 -8.798 -4.012 1.00 95.19 220 ASP A N 1
ATOM 1704 C CA . ASP A 1 220 ? -5.035 -9.072 -2.945 1.00 95.19 220 ASP A CA 1
ATOM 1705 C C . ASP A 1 220 ? -5.585 -8.663 -1.568 1.00 95.19 220 ASP A C 1
ATOM 1707 O O . ASP A 1 220 ? -5.617 -9.482 -0.647 1.00 95.19 220 ASP A O 1
ATOM 1711 N N . LEU A 1 221 ? -6.153 -7.456 -1.446 1.00 93.56 221 LEU A N 1
ATOM 1712 C CA . LEU A 1 221 ? -6.826 -7.004 -0.223 1.00 93.56 221 LEU A CA 1
ATOM 1713 C C . LEU A 1 221 ? -7.988 -7.939 0.157 1.00 93.56 221 LEU A C 1
ATOM 1715 O O . LEU A 1 221 ? -8.089 -8.395 1.295 1.00 93.56 221 LEU A O 1
ATOM 1719 N N . LEU A 1 222 ? -8.853 -8.300 -0.790 1.00 92.25 222 LEU A N 1
ATOM 1720 C CA . LEU A 1 222 ? -9.944 -9.242 -0.521 1.00 92.25 222 LEU A CA 1
ATOM 1721 C C . LEU A 1 222 ? -9.437 -10.623 -0.087 1.00 92.25 222 LEU A C 1
ATOM 1723 O O . LEU A 1 222 ? -10.080 -11.271 0.734 1.00 92.25 222 LEU A O 1
ATOM 1727 N N . ALA A 1 223 ? -8.314 -11.092 -0.634 1.00 91.25 223 ALA A N 1
ATOM 1728 C CA . ALA A 1 223 ? -7.728 -12.388 -0.310 1.00 91.25 223 ALA A CA 1
ATOM 1729 C C . ALA A 1 223 ? -7.007 -12.400 1.042 1.00 91.25 223 ALA A C 1
ATOM 1731 O O . ALA A 1 223 ? -7.093 -13.393 1.767 1.00 91.25 223 ALA A O 1
ATOM 1732 N N . ARG A 1 224 ? -6.321 -11.306 1.382 1.00 87.62 224 ARG A N 1
ATOM 1733 C CA . ARG A 1 224 ? -5.548 -11.155 2.617 1.00 87.62 224 ARG A CA 1
ATOM 1734 C C . ARG A 1 224 ? -6.429 -11.116 3.862 1.00 87.62 224 ARG A C 1
ATOM 1736 O O . ARG A 1 224 ? -6.011 -11.625 4.905 1.00 87.62 224 ARG A O 1
ATOM 1743 N N . PHE A 1 225 ? -7.606 -10.503 3.737 1.00 82.50 225 PHE A N 1
ATOM 1744 C CA . PHE A 1 225 ? -8.537 -10.194 4.824 1.00 82.50 225 PHE A CA 1
ATOM 1745 C C . PHE A 1 225 ? -9.797 -11.085 4.784 1.00 82.50 225 PHE A C 1
ATOM 1747 O O . PHE A 1 225 ? -10.915 -10.591 4.923 1.00 82.50 225 PHE A O 1
ATOM 1754 N N . LYS A 1 226 ? -9.614 -12.388 4.530 1.00 70.44 226 LYS A N 1
ATOM 1755 C CA . LYS A 1 226 ? -10.677 -13.411 4.562 1.00 70.44 226 LYS A CA 1
ATOM 1756 C C . LYS A 1 226 ? -10.944 -13.942 5.964 1.00 70.44 226 LYS A C 1
ATOM 1758 O O . LYS A 1 226 ? -9.979 -14.019 6.756 1.00 70.44 226 LYS A O 1
#

Sequence (226 aa):
MRVQVVIPGSDKKGWIELAGPRLIVEGGGRQVTVSEHGDEPLQVETRAIEVPHGPFSTIDIPKLRELVMENARSSAQFQPGALLSFSSLCPHKSSQLALDLGAIEFAHENLITESELPEEALVGYHRLPNGLSFLGCLAGAEHETMLFFAVYFDGEKLRAYFPQDGNPYNTDFKAAYGRHGRADLVNAVKRFAHTLHGLPERKIDLSVDLEPEVEAIRADLLARFK

Secondary structure (DSSP, 8-state):
-EEEEE-TT---EEEEE-SSSEEEEEESS---EEE--SSS--EEEEEE-----SSS----HHHHHHHHHHHHHHSS---TTTTTTGGGS--STTSHHHHHHTTSB---SEEE---SS-TTS--EEEE-TTS-EEEEEEEE-TTSPPEEEEEEE-SSSEEEE--SSS--EETTTTEETTSSTHHHHHHHHHHSHHHHTT--GGG--HHHH----HHHHHHHHHHHT-